Protein AF-0000000078188377 (afdb_homodimer)

Foldseek 3Di:
DPPPQLPAAAEKAEFPDAKEWEEEDPDVLQSLLVSLCSNNVHHYHYDYDDPPRPCQVVVCVVPVHRAPGWIADPRVRDIDGDSVVSSVCCCVPMGD/DPPPQLPAAAEKAEFPDAKEWEEEDPDPLQSLLVSLCSNHVHHYHYDYDDPPRPCQVVVCVVPVHRAPGWIADPRVRDIDGDSVVSSVCCCVPMGD

Secondary structure (DSSP, 8-state):
---STT-B---B---SS-EEEEE-TT-HHHHHHHHHHHHTT--EEEEE--BT-THHHHHHHHHSS--S-EEEETTTTEEE--HHHHHHHHHHHHB-/---STT-B---B---SS-EEEEE-TT-HHHHHHHHHHHHTT--EEEEE--BT-THHHHHHHHHSS--S-EEEETTTTEEE--HHHHHHHHHHHHB-

pLDDT: mean 91.44, std 11.75, range [30.7, 98.69]

Radius of gyration: 15.65 Å; Cα contacts (8 Å, |Δi|>4): 411; chains: 2; bounding box: 39×41×36 Å

Solvent-accessible surface area (backbone atoms only — not comparable to full-atom values): 9944 Å² total; per-residue (Å²): 128,91,66,61,69,16,41,45,50,42,66,45,57,77,64,96,51,59,32,34,36,35,30,37,66,70,37,71,47,27,46,55,38,49,24,52,36,23,14,41,42,47,42,27,32,38,43,39,43,19,49,90,32,72,49,42,56,52,42,21,70,73,70,74,43,80,66,69,27,30,41,38,33,78,83,79,66,49,67,48,58,52,40,68,56,47,44,51,47,50,46,71,72,25,52,107,127,93,66,60,70,15,38,45,50,43,66,47,58,76,65,95,51,61,32,36,35,36,31,36,67,69,37,72,49,25,44,56,38,48,25,51,38,24,15,41,42,47,42,28,34,38,41,39,42,18,49,90,31,72,48,44,56,53,42,20,70,74,70,74,44,80,67,69,25,30,41,38,32,78,82,79,65,51,67,48,58,51,39,70,55,46,45,51,48,49,46,70,73,26,52,106

Nearest PDB structures (foldseek):
  3qav-assembly1_A  TM=8.712E-01  e=2.833E-04  Laternula elliptica
  4e8e-assembly1_C  TM=8.560E-01  e=5.863E-04  Bombyx mori
  3grx-assembly1_A  TM=7.913E-01  e=4.263E-03  Escherichia coli
  4tr0-assembly2_B  TM=8.104E-01  e=1.076E-02  Alkaliphilus oremlandii OhILAs
  3zij-assembly2_B  TM=7.238E-01  e=1.312E-02  Bacillus cereus

Structure (mmCIF, N/CA/C/O backbone):
data_AF-0000000078188377-model_v1
#
loop_
_entity.id
_entity.type
_entity.pdbx_description
1 polymer 'GST N-terminal domain-containing protein'
#
loop_
_atom_site.group_PDB
_atom_site.id
_atom_site.type_symbol
_atom_site.label_atom_id
_atom_site.label_alt_id
_atom_site.label_comp_id
_atom_site.label_asym_id
_atom_site.label_entity_id
_atom_site.label_seq_id
_atom_site.pdbx_PDB_ins_code
_atom_site.Cartn_x
_atom_site.Cartn_y
_atom_site.Cartn_z
_atom_site.occupancy
_atom_site.B_iso_or_equiv
_atom_site.auth_seq_id
_atom_site.auth_comp_id
_atom_site.auth_asym_id
_atom_site.auth_atom_id
_atom_site.pdbx_PDB_model_num
ATOM 1 N N . MET A 1 1 ? 5.93 22.469 -7.59 1 31.11 1 MET A N 1
ATOM 2 C CA . MET A 1 1 ? 5.203 21.734 -8.617 1 31.11 1 MET A CA 1
ATOM 3 C C . MET A 1 1 ? 5.504 20.25 -8.547 1 31.11 1 MET A C 1
ATOM 5 O O . MET A 1 1 ? 6.613 19.812 -8.867 1 31.11 1 MET A O 1
ATOM 9 N N . HIS A 1 2 ? 5.34 19.562 -7.453 1 44.03 2 HIS A N 1
ATOM 10 C CA . HIS A 1 2 ? 5.887 18.297 -7 1 44.03 2 HIS A CA 1
ATOM 11 C C . HIS A 1 2 ? 5.559 17.172 -7.977 1 44.03 2 HIS A C 1
ATOM 13 O O . HIS A 1 2 ? 4.473 16.594 -7.922 1 44.03 2 HIS A O 1
ATOM 19 N N . LEU A 1 3 ? 5.824 17.344 -9.219 1 43.78 3 LEU A N 1
ATOM 20 C CA . LEU A 1 3 ? 5.43 16.75 -10.484 1 43.78 3 LEU A CA 1
ATOM 21 C C . LEU A 1 3 ? 5.785 15.258 -10.508 1 43.78 3 LEU A C 1
ATOM 23 O O . LEU A 1 3 ? 5.582 14.586 -11.523 1 43.78 3 LEU A O 1
ATOM 27 N N . ILE A 1 4 ? 6.809 14.758 -9.742 1 55.09 4 ILE A N 1
ATOM 28 C CA . ILE A 1 4 ? 7.496 13.594 -10.289 1 55.09 4 ILE A CA 1
ATOM 29 C C . ILE A 1 4 ? 6.645 12.344 -10.062 1 55.09 4 ILE A C 1
ATOM 31 O O . ILE A 1 4 ? 7.105 11.219 -10.289 1 55.09 4 ILE A O 1
ATOM 35 N N . GLN A 1 5 ? 5.484 12.5 -10.266 1 65.56 5 GLN A N 1
ATOM 36 C CA . GLN A 1 5 ? 4.422 11.508 -10.43 1 65.56 5 GLN A CA 1
ATOM 37 C C . GLN A 1 5 ? 4.793 10.188 -9.773 1 65.56 5 GLN A C 1
ATOM 39 O O . GLN A 1 5 ? 4.582 9.117 -10.352 1 65.56 5 GLN A O 1
ATOM 44 N N . GLY A 1 6 ? 5.586 10.312 -8.664 1 68.12 6 GLY A N 1
ATOM 45 C CA . GLY A 1 6 ? 5.91 9.102 -7.93 1 68.12 6 GLY A CA 1
ATOM 46 C C . GLY A 1 6 ? 6.941 8.242 -8.625 1 68.12 6 GLY A C 1
ATOM 47 O O . GLY A 1 6 ? 7.008 7.031 -8.391 1 68.12 6 GLY A O 1
ATOM 48 N N . SER A 1 7 ? 7.707 8.867 -9.422 1 73.75 7 SER A N 1
ATOM 49 C CA . SER A 1 7 ? 8.531 8.039 -10.289 1 73.75 7 SER A CA 1
ATOM 50 C C . SER A 1 7 ? 9.961 7.934 -9.766 1 73.75 7 SER A C 1
ATOM 52 O O . SER A 1 7 ? 10.672 6.977 -10.078 1 73.75 7 SER A O 1
ATOM 54 N N . SER A 1 8 ? 10.266 8.953 -8.883 1 84.56 8 SER A N 1
ATOM 55 C CA . SER A 1 8 ? 11.68 8.922 -8.516 1 84.56 8 SER A CA 1
ATOM 56 C C . SER A 1 8 ? 11.852 8.906 -7 1 84.56 8 SER A C 1
ATOM 58 O O . SER A 1 8 ? 11.094 9.547 -6.273 1 84.56 8 SER A O 1
ATOM 60 N N . TYR A 1 9 ? 12.992 8.336 -6.586 1 91.88 9 TYR A N 1
ATOM 61 C CA . TYR A 1 9 ? 13.336 8.188 -5.176 1 91.88 9 TYR A CA 1
ATOM 62 C C . TYR A 1 9 ? 13.836 9.508 -4.598 1 91.88 9 TYR A C 1
ATOM 64 O O . TYR A 1 9 ? 14.609 10.227 -5.238 1 91.88 9 TYR A O 1
ATOM 72 N N . ARG A 1 10 ? 13.367 9.82 -3.438 1 93 10 ARG A N 1
ATOM 73 C CA . ARG A 1 10 ? 13.852 10.906 -2.592 1 93 10 ARG A CA 1
ATOM 74 C C . ARG A 1 10 ? 14.242 10.391 -1.21 1 93 10 ARG A C 1
ATOM 76 O O . ARG A 1 10 ? 13.484 9.648 -0.578 1 93 10 ARG A O 1
ATOM 83 N N . PRO A 1 11 ? 15.461 10.781 -0.79 1 94.69 11 PRO A N 1
ATOM 84 C CA . PRO A 1 11 ? 15.883 10.312 0.533 1 94.69 11 PRO A CA 1
ATOM 85 C C . PRO A 1 11 ? 14.898 10.703 1.637 1 94.69 11 PRO A C 1
ATOM 87 O O . PRO A 1 11 ? 14.336 11.797 1.606 1 94.69 11 PRO A O 1
ATOM 90 N N . SER A 1 12 ? 14.742 9.773 2.555 1 96.56 12 SER A N 1
ATOM 91 C CA . SER A 1 12 ? 13.797 9.992 3.645 1 96.56 12 SER A CA 1
ATOM 92 C C . SER A 1 12 ? 14.289 9.352 4.941 1 96.56 12 SER A C 1
ATOM 94 O O . SER A 1 12 ? 15.195 8.516 4.922 1 96.56 12 SER A O 1
ATOM 96 N N . LYS A 1 13 ? 13.773 9.898 6.031 1 96.62 13 LYS A N 1
ATOM 97 C CA . LYS A 1 13 ? 13.906 9.227 7.32 1 96.62 13 LYS A CA 1
ATOM 98 C C . LYS A 1 13 ? 12.875 8.109 7.457 1 96.62 13 LYS A C 1
ATOM 100 O O . LYS A 1 13 ? 11.68 8.375 7.598 1 96.62 13 LYS A O 1
ATOM 105 N N . LEU A 1 14 ? 13.328 6.945 7.527 1 95.69 14 LEU A N 1
ATOM 106 C CA . LEU A 1 14 ? 12.398 5.824 7.551 1 95.69 14 LEU A CA 1
ATOM 107 C C . LEU A 1 14 ? 11.734 5.699 8.914 1 95.69 14 LEU A C 1
ATOM 109 O O . LEU A 1 14 ? 12.406 5.766 9.945 1 95.69 14 LEU A O 1
ATOM 113 N N . PRO A 1 15 ? 10.5 5.555 8.891 1 97.69 15 PRO A N 1
ATOM 114 C CA . PRO A 1 15 ? 9.805 5.367 10.164 1 97.69 15 PRO A CA 1
ATOM 115 C C . PRO A 1 15 ? 10.086 4.004 10.797 1 97.69 15 PRO A C 1
ATOM 117 O O . PRO A 1 15 ? 10.273 3.016 10.086 1 97.69 15 PRO A O 1
ATOM 120 N N . PRO A 1 16 ? 10.141 3.996 12.117 1 97.62 16 PRO A N 1
ATOM 121 C CA . PRO A 1 16 ? 10.352 2.713 12.797 1 97.62 16 PRO A CA 1
ATOM 122 C C . PRO A 1 16 ? 9.266 1.693 12.477 1 97.62 16 PRO A C 1
ATOM 124 O O . PRO A 1 16 ? 9.539 0.493 12.406 1 97.62 16 PRO A O 1
ATOM 127 N N . LYS A 1 17 ? 8.078 2.188 12.359 1 98 17 LYS A N 1
ATOM 128 C CA . LYS A 1 17 ? 6.941 1.351 11.992 1 98 17 LYS A CA 1
ATOM 129 C C . LYS A 1 17 ? 6.305 1.829 10.688 1 98 17 LYS A C 1
ATOM 131 O O . LYS A 1 17 ? 6.273 3.029 10.414 1 98 17 LYS A O 1
ATOM 136 N N . PRO A 1 18 ? 5.77 0.888 9.953 1 98.25 18 PRO A N 1
ATOM 137 C CA . PRO A 1 18 ? 5.098 1.334 8.727 1 98.25 18 PRO A CA 1
ATOM 138 C C . PRO A 1 18 ? 3.93 2.277 9.008 1 98.25 18 PRO A C 1
ATOM 140 O O . PRO A 1 18 ? 3.242 2.133 10.016 1 98.25 18 PRO A O 1
ATOM 143 N N . LEU A 1 19 ? 3.748 3.191 8.086 1 98.56 19 LEU A N 1
ATOM 144 C CA . LEU A 1 19 ? 2.551 4.023 8.125 1 98.56 19 LEU A CA 1
ATOM 145 C C . LEU A 1 19 ? 1.321 3.232 7.695 1 98.56 19 LEU A C 1
ATOM 147 O O . LEU A 1 19 ? 1.442 2.111 7.199 1 98.56 19 LEU A O 1
ATOM 151 N N . GLU A 1 20 ? 0.182 3.777 8.008 1 98.06 20 GLU A N 1
ATOM 152 C CA . GLU A 1 20 ? -1.069 3.178 7.551 1 98.06 20 GLU A CA 1
ATOM 153 C C . GLU A 1 20 ? -1.895 4.172 6.738 1 98.06 20 GLU A C 1
ATOM 155 O O . GLU A 1 20 ? -2.066 5.32 7.141 1 98.06 20 GLU A O 1
ATOM 160 N N . ILE A 1 21 ? -2.346 3.678 5.598 1 97.69 21 ILE A N 1
ATOM 161 C CA . ILE A 1 21 ? -3.141 4.535 4.723 1 97.69 21 ILE A CA 1
ATOM 162 C C . ILE A 1 21 ? -4.441 3.828 4.352 1 97.69 21 ILE A C 1
ATOM 164 O O . ILE A 1 21 ? -4.422 2.717 3.816 1 97.69 21 ILE A O 1
ATOM 168 N N . TRP A 1 22 ? -5.566 4.441 4.723 1 96.12 22 TRP A N 1
ATOM 169 C CA . TRP A 1 22 ? -6.859 4.051 4.176 1 96.12 22 TRP A CA 1
ATOM 170 C C . TRP A 1 22 ? -7.102 4.719 2.824 1 96.12 22 TRP A C 1
ATOM 172 O O . TRP A 1 22 ? -7.012 5.941 2.703 1 96.12 22 TRP A O 1
ATOM 182 N N . ALA A 1 23 ? -7.281 3.818 1.846 1 94.62 23 ALA A N 1
ATOM 183 C CA . ALA A 1 23 ? -7.324 4.359 0.491 1 94.62 23 ALA A CA 1
ATOM 184 C C . ALA A 1 23 ? -8.141 3.461 -0.435 1 94.62 23 ALA A C 1
ATOM 186 O O . ALA A 1 23 ? -8.594 2.389 -0.026 1 94.62 23 ALA A O 1
ATOM 187 N N . TYR A 1 24 ? -8.383 3.961 -1.652 1 88.75 24 TYR A N 1
ATOM 188 C CA . TYR A 1 24 ? -8.867 3.111 -2.734 1 88.75 24 TYR A CA 1
ATOM 189 C C . TYR A 1 24 ? -8.328 3.58 -4.078 1 88.75 24 TYR A C 1
ATOM 191 O O . TYR A 1 24 ? -8 4.758 -4.25 1 88.75 24 TYR A O 1
ATOM 199 N N . GLU A 1 25 ? -8.156 2.676 -5.023 1 87.81 25 GLU A N 1
ATOM 200 C CA . GLU A 1 25 ? -7.418 2.83 -6.27 1 87.81 25 GLU A CA 1
ATOM 201 C C . GLU A 1 25 ? -8.055 3.895 -7.16 1 87.81 25 GLU A C 1
ATOM 203 O O . GLU A 1 25 ? -7.348 4.664 -7.82 1 87.81 25 GLU A O 1
ATOM 208 N N . GLY A 1 26 ? -9.305 4.164 -7.16 1 85.69 26 GLY A N 1
ATOM 209 C CA . GLY A 1 26 ? -9.961 5.082 -8.07 1 85.69 26 GLY A CA 1
ATOM 210 C C . GLY A 1 26 ? -9.961 6.516 -7.582 1 85.69 26 GLY A C 1
ATOM 211 O O . GLY A 1 26 ? -10.43 7.418 -8.281 1 85.69 26 GLY A O 1
ATOM 212 N N . SER A 1 27 ? -9.383 6.789 -6.504 1 90.25 27 SER A N 1
ATOM 213 C CA . SER A 1 27 ? -9.383 8.133 -5.934 1 90.25 27 SER A CA 1
ATOM 214 C C . SER A 1 27 ? -8.148 8.914 -6.371 1 90.25 27 SER A C 1
ATOM 216 O O . SER A 1 27 ? -7.016 8.531 -6.062 1 90.25 27 SER A O 1
ATOM 218 N N . PRO A 1 28 ? -8.336 10.016 -7.082 1 93.25 28 PRO A N 1
ATOM 219 C CA . PRO A 1 28 ? -7.176 10.828 -7.449 1 93.25 28 PRO A CA 1
ATOM 220 C C . PRO A 1 28 ? -6.457 11.414 -6.238 1 93.25 28 PRO A C 1
ATOM 222 O O . PRO A 1 28 ? -5.262 11.703 -6.305 1 93.25 28 PRO A O 1
ATOM 225 N N . PHE A 1 29 ? -7.148 11.641 -5.176 1 94.62 29 PHE A N 1
ATOM 226 C CA . PHE A 1 29 ? -6.555 12.172 -3.953 1 94.62 29 PHE A CA 1
ATOM 227 C C . PHE A 1 29 ? -5.68 11.117 -3.279 1 94.62 29 PHE A C 1
ATOM 229 O O . PHE A 1 29 ? -4.609 11.438 -2.758 1 94.62 29 PHE A O 1
ATOM 236 N N . CYS A 1 30 ? -6.156 9.883 -3.273 1 95 30 CYS A N 1
ATOM 237 C CA . CYS A 1 30 ? -5.352 8.789 -2.752 1 95 30 CYS A CA 1
ATOM 238 C C . CYS A 1 30 ? -4.09 8.594 -3.586 1 95 30 CYS A C 1
ATOM 240 O O . CYS A 1 30 ? -3.033 8.258 -3.051 1 95 30 CYS A O 1
ATOM 242 N N . LYS A 1 31 ? -4.242 8.883 -4.836 1 93.75 31 LYS A N 1
ATOM 243 C CA . LYS A 1 31 ? -3.09 8.773 -5.727 1 93.75 31 LYS A CA 1
ATOM 244 C C . LYS A 1 31 ? -2.008 9.789 -5.355 1 93.75 31 LYS A C 1
ATOM 246 O O . LYS A 1 31 ? -0.822 9.453 -5.332 1 93.75 31 LYS A O 1
ATOM 251 N N . LEU A 1 32 ? -2.363 10.93 -5.066 1 94.75 32 LEU A N 1
ATOM 252 C CA . LEU A 1 32 ? -1.405 11.961 -4.684 1 94.75 32 LEU A CA 1
ATOM 253 C C . LEU A 1 32 ? -0.584 11.516 -3.477 1 94.75 32 LEU A C 1
ATOM 255 O O . LEU A 1 32 ? 0.639 11.672 -3.461 1 94.75 32 LEU A O 1
ATOM 259 N N . VAL A 1 33 ? -1.25 11.008 -2.533 1 96.81 33 VAL A N 1
ATOM 260 C CA . VAL A 1 33 ? -0.581 10.555 -1.317 1 96.81 33 VAL A CA 1
ATOM 261 C C . VAL A 1 33 ? 0.303 9.352 -1.63 1 96.81 33 VAL A C 1
ATOM 263 O O . VAL A 1 33 ? 1.445 9.273 -1.17 1 96.81 33 VAL A O 1
ATOM 266 N N . ARG A 1 34 ? -0.252 8.445 -2.416 1 95.12 34 ARG A N 1
ATOM 267 C CA . ARG A 1 34 ? 0.504 7.258 -2.799 1 95.12 34 ARG A CA 1
ATOM 268 C C . ARG A 1 34 ? 1.792 7.637 -3.521 1 95.12 34 ARG A C 1
ATOM 270 O O . ARG A 1 34 ? 2.846 7.047 -3.275 1 95.12 34 ARG A O 1
ATOM 277 N N . GLU A 1 35 ? 1.745 8.586 -4.371 1 94.31 35 GLU A N 1
ATOM 278 C CA . GLU A 1 35 ? 2.926 9.023 -5.113 1 94.31 35 GLU A CA 1
ATOM 279 C C . GLU A 1 35 ? 4.016 9.523 -4.168 1 94.31 35 GLU A C 1
ATOM 281 O O . GLU A 1 35 ? 5.195 9.203 -4.352 1 94.31 35 GLU A O 1
ATOM 286 N N . VAL A 1 36 ? 3.66 10.258 -3.158 1 95.5 36 VAL A N 1
ATOM 287 C CA . VAL A 1 36 ? 4.629 10.789 -2.199 1 95.5 36 VAL A CA 1
ATOM 288 C C . VAL A 1 36 ? 5.191 9.641 -1.356 1 95.5 36 VAL A C 1
ATOM 290 O O . VAL A 1 36 ? 6.398 9.586 -1.108 1 95.5 36 VAL A O 1
ATOM 293 N N . LEU A 1 37 ? 4.344 8.719 -0.947 1 96.12 37 LEU A N 1
ATOM 294 C CA . LEU A 1 37 ? 4.785 7.566 -0.174 1 96.12 37 LEU A CA 1
ATOM 295 C C . LEU A 1 37 ? 5.816 6.754 -0.951 1 96.12 37 LEU A C 1
ATOM 297 O O . LEU A 1 37 ? 6.805 6.289 -0.379 1 96.12 37 LEU A O 1
ATOM 301 N N . VAL A 1 38 ? 5.586 6.602 -2.227 1 93.12 38 VAL A N 1
ATOM 302 C CA . VAL A 1 38 ? 6.473 5.82 -3.084 1 93.12 38 VAL A CA 1
ATOM 303 C C . VAL A 1 38 ? 7.797 6.562 -3.266 1 93.12 38 VAL A C 1
ATOM 305 O O . VAL A 1 38 ? 8.867 5.965 -3.166 1 93.12 38 VAL A O 1
ATOM 308 N N . GLU A 1 39 ? 7.715 7.871 -3.498 1 93.31 39 GLU A N 1
ATOM 309 C CA . GLU A 1 39 ? 8.922 8.672 -3.711 1 93.31 39 GLU A CA 1
ATOM 310 C C . GLU A 1 39 ? 9.82 8.648 -2.482 1 93.31 39 GLU A C 1
ATOM 312 O O . GLU A 1 39 ? 11.047 8.547 -2.604 1 93.31 39 GLU A O 1
ATOM 317 N N . LEU A 1 40 ? 9.188 8.758 -1.384 1 95.69 40 LEU A N 1
ATOM 318 C CA . LEU A 1 40 ? 9.938 8.773 -0.134 1 95.69 40 LEU A CA 1
ATOM 319 C C . LEU A 1 40 ? 10.211 7.359 0.359 1 95.69 40 LEU A C 1
ATOM 321 O O . LEU A 1 40 ? 10.922 7.172 1.352 1 95.69 40 LEU A O 1
ATOM 325 N N . GLU A 1 41 ? 9.633 6.402 -0.316 1 95.38 41 GLU A N 1
ATOM 326 C CA . GLU A 1 41 ? 9.758 4.977 -0.025 1 95.38 41 GLU A CA 1
ATOM 327 C C . GLU A 1 41 ? 9.438 4.68 1.438 1 95.38 41 GLU A C 1
ATOM 329 O O . GLU A 1 41 ? 10.195 3.975 2.111 1 95.38 41 GLU A O 1
ATOM 334 N N . LEU A 1 42 ? 8.406 5.238 1.88 1 97.06 42 LEU A N 1
ATOM 335 C CA . LEU A 1 42 ? 7.914 4.973 3.227 1 97.06 42 LEU A CA 1
A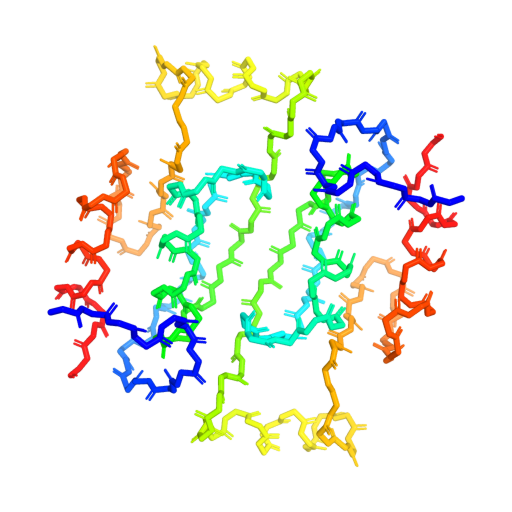TOM 336 C C . LEU A 1 42 ? 7.07 3.703 3.256 1 97.06 42 LEU A C 1
ATOM 338 O O . LEU A 1 42 ? 6.031 3.627 2.592 1 97.06 42 LEU A O 1
ATOM 342 N N . PRO A 1 43 ? 7.562 2.725 3.955 1 97.06 43 PRO A N 1
ATOM 343 C CA . PRO A 1 43 ? 6.707 1.542 4.051 1 97.06 43 PRO A CA 1
ATOM 344 C C . PRO A 1 43 ? 5.336 1.853 4.652 1 97.06 43 PRO A C 1
ATOM 346 O O . PRO A 1 43 ? 5.242 2.613 5.617 1 97.06 43 PRO A O 1
ATOM 349 N N . HIS A 1 44 ? 4.324 1.242 4.082 1 98.12 44 HIS A N 1
ATOM 350 C CA . HIS A 1 44 ? 2.988 1.581 4.559 1 98.12 44 HIS A CA 1
ATOM 351 C C . HIS A 1 44 ? 2.014 0.432 4.324 1 98.12 44 HIS A C 1
ATOM 353 O O . HIS A 1 44 ? 2.109 -0.275 3.318 1 98.12 44 HIS A O 1
ATOM 359 N N . LEU A 1 45 ? 1.202 0.305 5.277 1 98.06 45 LEU A N 1
ATOM 360 C CA . LEU A 1 45 ? 0.083 -0.626 5.191 1 98.06 45 LEU A CA 1
ATOM 361 C C . LEU A 1 45 ? -1.122 0.033 4.527 1 98.06 45 LEU A C 1
ATOM 363 O O . LEU A 1 45 ? -1.58 1.088 4.969 1 98.06 45 LEU A O 1
ATOM 367 N N . VAL A 1 46 ? -1.583 -0.597 3.48 1 97 46 VAL A N 1
ATOM 368 C CA . VAL A 1 46 ? -2.756 -0.071 2.789 1 97 46 VAL A CA 1
ATOM 369 C C . VAL A 1 46 ? -4.004 -0.82 3.248 1 97 46 VAL A C 1
ATOM 371 O O . VAL A 1 46 ? -4.055 -2.051 3.193 1 97 46 VAL A O 1
ATOM 374 N N . ARG A 1 47 ? -4.918 -0.086 3.775 1 94.75 47 ARG A N 1
ATOM 375 C CA . ARG A 1 47 ? -6.27 -0.558 4.055 1 94.75 47 ARG A CA 1
ATOM 376 C C . ARG A 1 47 ? -7.254 -0.051 3.006 1 94.75 47 ARG A C 1
ATOM 378 O O . ARG A 1 47 ? -7.637 1.119 3.023 1 94.75 47 ARG A O 1
ATOM 385 N N . CYS A 1 48 ? -7.691 -0.94 2.24 1 92.06 48 CYS A N 1
ATOM 386 C CA . CYS A 1 48 ? -8.5 -0.552 1.089 1 92.06 48 CYS A CA 1
ATOM 387 C C . CYS A 1 48 ? -9.969 -0.452 1.465 1 92.06 48 CYS A C 1
ATOM 389 O O . CYS A 1 48 ? -10.461 -1.237 2.275 1 92.06 48 CYS A O 1
ATOM 391 N N . CYS A 1 49 ? -10.578 0.492 0.938 1 91.44 49 CYS A N 1
ATOM 392 C CA . CYS A 1 49 ? -12.023 0.694 1.062 1 91.44 49 CYS A CA 1
ATOM 393 C C . CYS A 1 49 ? -12.641 1.054 -0.284 1 91.44 49 CYS A C 1
ATOM 395 O O . CYS A 1 49 ? -13.086 2.184 -0.484 1 91.44 49 CYS A O 1
ATOM 397 N N . ALA A 1 50 ? -12.664 0.074 -1.138 1 87.44 50 ALA A N 1
ATOM 398 C CA . ALA A 1 50 ? -13.18 0.284 -2.49 1 87.44 50 ALA A CA 1
ATOM 399 C C . ALA A 1 50 ? -14.656 0.646 -2.463 1 87.44 50 ALA A C 1
ATOM 401 O O . ALA A 1 50 ? -15.297 0.603 -1.409 1 87.44 50 ALA A O 1
ATOM 402 N N . ARG A 1 51 ? -15.133 1.066 -3.562 1 85.94 51 ARG A N 1
ATOM 403 C CA . ARG A 1 51 ? -16.547 1.401 -3.666 1 85.94 51 ARG A CA 1
ATOM 404 C C . ARG A 1 51 ? -17.422 0.208 -3.293 1 85.94 51 ARG A C 1
ATOM 406 O O . ARG A 1 51 ? -17.172 -0.916 -3.729 1 85.94 51 ARG A O 1
ATOM 413 N N . GLY A 1 52 ? -18.453 0.513 -2.391 1 87.06 52 GLY A N 1
ATOM 414 C CA . GLY A 1 52 ? -19.375 -0.529 -1.991 1 87.06 52 GLY A CA 1
ATOM 415 C C . GLY A 1 52 ? -18.875 -1.372 -0.835 1 87.06 52 GLY A C 1
ATOM 416 O O . GLY A 1 52 ? -19.578 -2.273 -0.365 1 87.06 52 GLY A O 1
ATOM 417 N N . SER A 1 53 ? -17.703 -1.108 -0.413 1 90.69 53 SER A N 1
ATOM 418 C CA . SER A 1 53 ? -17.094 -1.886 0.664 1 90.69 53 SER A CA 1
ATOM 419 C C . SER A 1 53 ? -17.781 -1.61 1.997 1 90.69 53 SER A C 1
ATOM 421 O O . SER A 1 53 ? -18.078 -0.46 2.32 1 90.69 53 SER A O 1
ATOM 423 N N . PRO A 1 54 ? -17.953 -2.588 2.779 1 88.81 54 PRO A N 1
ATOM 424 C CA . PRO A 1 54 ? -18.453 -2.373 4.145 1 88.81 54 PRO A CA 1
ATOM 425 C C . PRO A 1 54 ? -17.438 -1.638 5.023 1 88.81 54 PRO A C 1
ATOM 427 O O . PRO A 1 54 ? -17.812 -1.095 6.07 1 88.81 54 PRO A O 1
ATOM 430 N N . LYS A 1 55 ? -16.234 -1.63 4.605 1 89.88 55 LYS A N 1
ATOM 431 C CA . LYS A 1 55 ? -15.188 -0.99 5.395 1 89.88 55 LYS A CA 1
ATOM 432 C C . LYS A 1 55 ? -15.375 0.524 5.43 1 89.88 55 LYS A C 1
ATOM 434 O O . LYS A 1 55 ? -14.789 1.208 6.27 1 89.88 55 LYS A O 1
ATOM 439 N N . ARG A 1 56 ? -16.078 0.961 4.504 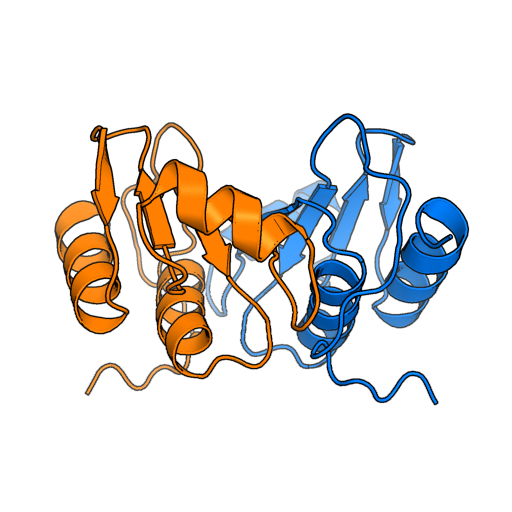1 88.31 56 ARG A N 1
ATOM 440 C CA . ARG A 1 56 ? -16.359 2.393 4.516 1 88.31 56 ARG A CA 1
ATOM 441 C C . ARG A 1 56 ? -17.078 2.801 5.793 1 88.31 56 ARG A C 1
ATOM 443 O O . ARG A 1 56 ? -16.812 3.865 6.355 1 88.31 56 ARG A O 1
ATOM 450 N N . GLN A 1 57 ? -17.938 1.933 6.254 1 90.5 57 GLN A N 1
ATOM 451 C CA . GLN A 1 57 ? -18.609 2.17 7.531 1 90.5 57 GLN A CA 1
ATOM 452 C C . GLN A 1 57 ? -17.625 2.082 8.695 1 90.5 57 GLN A C 1
ATOM 454 O O . GLN A 1 57 ? -17.719 2.848 9.656 1 90.5 57 GLN A O 1
ATOM 459 N N . MET A 1 58 ? -16.703 1.152 8.562 1 89.75 58 MET A N 1
ATOM 460 C C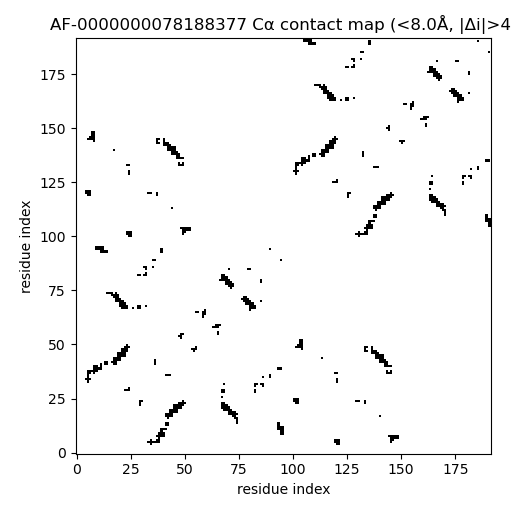A . MET A 1 58 ? -15.664 1.029 9.594 1 89.75 58 MET A CA 1
ATOM 461 C C . MET A 1 58 ? -14.852 2.316 9.703 1 89.75 58 MET A C 1
ATOM 463 O O . MET A 1 58 ? -14.555 2.77 10.812 1 89.75 58 MET A O 1
ATOM 467 N N . LEU A 1 59 ? -14.508 2.838 8.578 1 88.88 59 LEU A N 1
ATOM 468 C CA . LEU A 1 59 ? -13.75 4.082 8.578 1 88.88 59 LEU A CA 1
ATOM 469 C C . LEU A 1 59 ? -14.57 5.227 9.156 1 88.88 59 LEU A C 1
ATOM 471 O O . LEU A 1 59 ? -14.039 6.074 9.875 1 88.88 59 LEU A O 1
ATOM 475 N N . TYR A 1 60 ? -15.836 5.23 8.812 1 90.56 60 TYR A N 1
ATOM 476 C CA . TYR A 1 60 ? -16.734 6.23 9.375 1 90.56 60 TYR A CA 1
ATOM 477 C C . TYR A 1 60 ? -16.75 6.16 10.898 1 90.56 60 TYR A C 1
ATOM 479 O O . TYR A 1 60 ? -16.656 7.188 11.578 1 90.56 60 TYR A O 1
ATOM 487 N N . GLU A 1 61 ? -16.812 5 11.367 1 90.75 61 GLU A N 1
ATOM 488 C CA . GLU A 1 61 ? -16.844 4.809 12.812 1 90.75 61 GLU A CA 1
ATOM 489 C C . GLU A 1 61 ? -15.508 5.176 13.453 1 90.75 61 GLU A C 1
ATOM 491 O O . GLU A 1 61 ? -15.469 5.715 14.555 1 90.75 61 GLU A O 1
ATOM 496 N N . LYS A 1 62 ? -14.469 4.934 12.789 1 88.44 62 LYS A N 1
ATOM 497 C CA . LYS A 1 62 ? -13.117 5.207 13.281 1 88.44 62 LYS A CA 1
ATOM 498 C C . LYS A 1 62 ? -12.812 6.703 13.242 1 88.44 62 LYS A C 1
ATOM 500 O O . LYS A 1 62 ? -12.266 7.254 14.195 1 88.44 62 LYS A O 1
ATOM 505 N N . ALA A 1 63 ? -13.242 7.34 12.117 1 88.12 63 ALA A N 1
ATOM 506 C CA . ALA A 1 63 ? -12.742 8.688 11.867 1 88.12 63 ALA A CA 1
ATOM 507 C C . ALA A 1 63 ? -13.875 9.711 11.922 1 88.12 63 ALA A C 1
ATOM 509 O O . ALA A 1 63 ? -13.633 10.922 11.922 1 88.12 63 ALA A O 1
ATOM 510 N N . GLY A 1 64 ? -15.133 9.219 12.016 1 88.25 64 GLY A N 1
ATOM 511 C CA . GLY A 1 64 ? -16.281 10.094 12.133 1 88.25 64 GLY A CA 1
ATOM 512 C C . GLY A 1 64 ? -16.844 10.531 10.789 1 88.25 64 GLY A C 1
ATOM 513 O O . GLY A 1 64 ? -17.844 11.258 10.734 1 88.25 64 GLY A O 1
ATOM 514 N N . CYS A 1 65 ? -16.141 10.219 9.75 1 85.38 65 CYS A N 1
ATOM 515 C CA . CYS A 1 65 ? -16.562 10.484 8.383 1 85.38 65 CYS A CA 1
ATOM 516 C C . CYS A 1 65 ? -15.945 9.492 7.41 1 85.38 65 CYS A C 1
ATOM 518 O O . CYS A 1 65 ? -14.992 8.781 7.758 1 85.38 65 CYS A O 1
ATOM 520 N N . PHE A 1 66 ? -16.672 9.383 6.309 1 82.81 66 PHE A N 1
ATOM 521 C CA . PHE A 1 66 ? -16 8.625 5.254 1 82.81 66 PHE A CA 1
ATOM 522 C C . PHE A 1 66 ? -15.273 9.555 4.297 1 82.81 66 PHE A C 1
ATOM 524 O O . PHE A 1 66 ? -15.898 10.336 3.58 1 82.81 66 PHE A O 1
ATOM 531 N N . GLN A 1 67 ? -14 9.664 4.559 1 89.94 67 GLN A N 1
ATOM 532 C CA . GLN A 1 67 ? -13.094 10.422 3.699 1 89.94 67 GLN A CA 1
ATOM 533 C C . GLN A 1 67 ? -11.758 9.695 3.529 1 89.94 67 GLN A C 1
ATOM 535 O O . GLN A 1 67 ? -11.219 9.148 4.492 1 89.94 67 GLN A O 1
ATOM 540 N N . VAL A 1 68 ? -11.375 9.609 2.244 1 93.38 68 VAL A N 1
ATOM 541 C CA . VAL A 1 68 ? -10.047 9.062 1.962 1 93.38 68 VAL A CA 1
ATOM 542 C C . VAL A 1 68 ? -9.281 10.008 1.044 1 93.38 68 VAL A C 1
ATOM 544 O O . VAL A 1 68 ? -9.883 10.773 0.285 1 93.38 68 VAL A O 1
ATOM 547 N N . PRO A 1 69 ? -8.055 9.961 1.162 1 96.81 69 PRO A N 1
ATOM 548 C CA . PRO A 1 69 ? -7.16 9.148 1.995 1 96.81 69 PRO A CA 1
ATOM 549 C C . PRO A 1 69 ? -7.23 9.531 3.473 1 96.81 69 PRO A C 1
ATOM 551 O O . PRO A 1 69 ? -7.539 10.68 3.807 1 96.81 69 PRO A O 1
ATOM 554 N N . TYR A 1 70 ? -7.047 8.594 4.352 1 97.25 70 TYR A N 1
ATOM 555 C CA . TYR A 1 70 ? -6.879 8.781 5.789 1 97.25 70 TYR A CA 1
ATOM 556 C C . TYR A 1 70 ? -5.562 8.18 6.266 1 97.25 70 TYR A C 1
ATOM 558 O O . TYR A 1 70 ? -5.316 6.984 6.086 1 97.25 70 TYR A O 1
ATOM 566 N N . LEU A 1 71 ? -4.645 9.008 6.855 1 98.25 71 LEU A N 1
ATOM 567 C CA . LEU A 1 71 ? -3.318 8.594 7.305 1 98.25 71 LEU A CA 1
ATOM 568 C C . LEU A 1 71 ? -3.314 8.32 8.805 1 98.25 71 LEU A C 1
ATOM 570 O O . LEU A 1 71 ? -3.873 9.094 9.586 1 98.25 71 LEU A O 1
ATOM 574 N N . VAL A 1 72 ? -2.758 7.273 9.18 1 97.88 72 VAL A N 1
ATOM 575 C CA . VAL A 1 72 ? -2.408 6.969 10.562 1 97.88 72 VAL A CA 1
ATOM 576 C C . VAL A 1 72 ? -0.903 6.73 10.672 1 97.88 72 VAL A C 1
ATOM 578 O O . VAL A 1 72 ? -0.363 5.816 10.047 1 97.88 72 VAL A O 1
ATOM 581 N N . ASP A 1 73 ? -0.211 7.57 11.445 1 98.69 73 ASP A N 1
ATOM 582 C CA . ASP A 1 73 ? 1.216 7.395 11.695 1 98.69 73 ASP A CA 1
ATOM 583 C C . ASP A 1 73 ? 1.465 6.934 13.133 1 98.69 73 ASP A C 1
ATOM 585 O O . ASP A 1 73 ? 1.443 7.742 14.062 1 98.69 73 ASP A O 1
ATOM 589 N N . PRO A 1 74 ? 1.692 5.719 13.289 1 98.44 74 PRO A N 1
ATOM 590 C CA . PRO A 1 74 ? 1.884 5.211 14.648 1 98.44 74 PRO A CA 1
ATOM 591 C C . PRO A 1 74 ? 3.162 5.734 15.297 1 98.44 74 PRO A C 1
ATOM 593 O O . PRO A 1 74 ? 3.348 5.586 16.516 1 98.44 74 PRO A O 1
ATOM 596 N N . ASN A 1 75 ? 4.043 6.227 14.57 1 98.62 75 ASN A N 1
ATOM 597 C CA . ASN A 1 75 ? 5.328 6.691 15.086 1 98.62 75 ASN A CA 1
ATOM 598 C C . ASN A 1 75 ? 5.203 8.055 15.758 1 98.62 75 ASN A C 1
ATOM 600 O O . ASN A 1 75 ? 5.992 8.383 16.656 1 98.62 75 ASN A O 1
ATOM 604 N N . THR A 1 76 ? 4.219 8.844 15.367 1 98.31 76 THR A N 1
ATOM 605 C CA . THR A 1 76 ? 4.055 10.18 15.914 1 98.31 76 THR A CA 1
ATOM 606 C C . THR A 1 76 ? 2.695 10.328 16.594 1 98.31 76 THR A C 1
ATOM 608 O O . THR A 1 76 ? 2.451 11.305 17.297 1 98.31 76 THR A O 1
ATOM 611 N N . GLY A 1 77 ? 1.836 9.398 16.266 1 97.94 77 GLY A N 1
ATOM 612 C CA . GLY A 1 77 ? 0.49 9.469 16.812 1 97.94 77 GLY A CA 1
ATOM 613 C C . GLY A 1 77 ? -0.466 10.266 15.938 1 97.94 77 GLY A C 1
ATOM 614 O O . GLY A 1 77 ? -1.661 10.344 16.234 1 97.94 77 GLY A O 1
ATOM 615 N N . VAL A 1 78 ? -0.033 10.719 14.836 1 97.75 78 VAL A N 1
ATOM 616 C CA . VAL A 1 78 ? -0.829 11.57 13.953 1 97.75 78 VAL A CA 1
ATOM 617 C C . VAL A 1 78 ? -1.835 10.719 13.188 1 97.75 78 VAL A C 1
ATOM 619 O O . VAL A 1 78 ? -1.501 9.633 12.703 1 97.75 78 VAL A O 1
ATOM 622 N N . GLN A 1 79 ? -3.078 11.172 13.172 1 97.12 79 GLN A N 1
ATOM 623 C CA . GLN A 1 79 ? -4.152 10.711 12.305 1 97.12 79 GLN A CA 1
ATOM 624 C C . GLN A 1 79 ? -4.805 11.875 11.562 1 97.12 79 GLN A C 1
ATOM 626 O O . GLN A 1 79 ? -5.227 12.852 12.18 1 97.12 79 GLN A O 1
ATOM 631 N N . MET A 1 80 ? -4.848 11.734 10.234 1 96.5 80 MET A N 1
ATOM 632 C CA . MET A 1 80 ? -5.328 12.938 9.555 1 96.5 80 MET A CA 1
ATOM 633 C C . MET A 1 80 ? -5.938 12.586 8.203 1 96.5 80 MET A C 1
ATOM 635 O O . MET A 1 80 ? -5.652 11.523 7.645 1 96.5 80 MET A O 1
ATOM 639 N N . PHE A 1 81 ? -6.789 13.633 7.723 1 95.88 81 PHE A N 1
ATOM 640 C CA . PHE A 1 81 ? -7.398 13.602 6.398 1 95.88 81 PHE A CA 1
ATOM 641 C C . PHE A 1 81 ? -6.762 14.641 5.484 1 95.88 81 PHE A C 1
ATOM 643 O O . PHE A 1 81 ? -5.734 15.227 5.82 1 95.88 81 PHE A O 1
ATOM 650 N N . GLU A 1 82 ? -7.336 14.75 4.273 1 96.25 82 GLU A N 1
ATOM 651 C CA . GLU A 1 82 ? -6.98 15.75 3.268 1 96.25 82 GLU A CA 1
ATOM 652 C C . GLU A 1 82 ? -5.633 15.43 2.627 1 96.25 82 GLU A C 1
ATOM 654 O O . GLU A 1 82 ? -4.59 15.531 3.279 1 96.25 82 GLU A O 1
ATOM 659 N N . SER A 1 83 ? -5.699 15.109 1.395 1 97.38 83 SER A N 1
ATOM 660 C CA . SER A 1 83 ? -4.52 14.656 0.663 1 97.38 83 SER A CA 1
ATOM 661 C C . SER A 1 83 ? -3.412 15.703 0.698 1 97.38 83 SER A C 1
ATOM 663 O O . SER A 1 83 ? -2.244 15.367 0.915 1 97.38 83 SER A O 1
ATOM 665 N N . ALA A 1 84 ? -3.75 16.969 0.534 1 97.81 84 ALA A N 1
ATOM 666 C CA . ALA A 1 84 ? -2.734 18.016 0.533 1 97.81 84 ALA A CA 1
ATOM 667 C C . ALA A 1 84 ? -2.055 18.125 1.896 1 97.81 84 ALA A C 1
ATOM 669 O O . ALA A 1 84 ? -0.836 18.297 1.977 1 97.81 84 ALA A O 1
ATOM 670 N N . GLU A 1 85 ? -2.812 18.031 2.906 1 98.12 85 GLU A N 1
ATOM 671 C CA . GLU A 1 85 ? -2.262 18.094 4.258 1 98.12 85 GLU A CA 1
ATOM 672 C C . GLU A 1 85 ? -1.413 16.875 4.566 1 98.12 85 GLU A C 1
ATOM 674 O O . GLU A 1 85 ? -0.374 16.984 5.223 1 98.12 85 GLU A O 1
ATOM 679 N N . ILE A 1 86 ? -1.901 15.727 4.148 1 98.44 86 ILE A N 1
ATOM 680 C CA . ILE A 1 86 ? -1.142 14.492 4.324 1 98.44 86 ILE A CA 1
ATOM 681 C C . ILE A 1 86 ? 0.204 14.609 3.613 1 98.44 86 ILE A C 1
ATOM 683 O O . ILE A 1 86 ? 1.246 14.273 4.184 1 98.44 86 ILE A O 1
ATOM 687 N N . VAL A 1 87 ? 0.174 15.133 2.43 1 98 87 VAL A N 1
ATOM 688 C CA . VAL A 1 87 ? 1.398 15.289 1.651 1 98 87 VAL A CA 1
ATOM 689 C C . VAL A 1 87 ? 2.35 16.25 2.371 1 98 87 VAL A C 1
ATOM 691 O O . VAL A 1 87 ? 3.541 15.961 2.508 1 98 87 VAL A O 1
ATOM 694 N N . GLU A 1 88 ? 1.806 17.344 2.82 1 98.31 88 GLU A N 1
ATOM 695 C CA . GLU A 1 88 ? 2.617 18.312 3.564 1 98.31 88 GLU A CA 1
ATOM 696 C C . GLU A 1 88 ? 3.215 17.672 4.816 1 98.31 88 GLU A C 1
ATOM 698 O O . GLU A 1 88 ? 4.398 17.859 5.109 1 98.31 88 GLU A O 1
ATOM 703 N N . TYR A 1 89 ? 2.463 16.938 5.512 1 98.69 89 TYR A N 1
ATOM 704 C CA . TYR A 1 89 ? 2.9 16.266 6.73 1 98.69 89 TYR A CA 1
ATOM 705 C C . TYR A 1 89 ? 4.035 15.297 6.438 1 98.69 89 TYR A C 1
ATOM 707 O O . TYR A 1 89 ? 5.051 15.289 7.133 1 98.69 89 TYR A O 1
ATOM 715 N N . LEU A 1 90 ? 3.854 14.445 5.402 1 98.31 90 LEU A N 1
ATOM 716 C CA . LEU A 1 90 ? 4.852 13.445 5.039 1 98.31 90 LEU A CA 1
ATOM 717 C C . LEU A 1 90 ? 6.168 14.109 4.652 1 98.31 90 LEU A C 1
ATOM 719 O O . LEU A 1 90 ? 7.242 13.633 5.035 1 98.31 90 LEU A O 1
ATOM 723 N N . GLN A 1 91 ? 6.027 15.211 3.947 1 97.56 91 GLN A N 1
ATOM 724 C CA . GLN A 1 91 ? 7.227 15.945 3.553 1 97.56 91 GLN A CA 1
ATOM 725 C C . GLN A 1 91 ? 7.938 16.531 4.77 1 97.56 91 GLN A C 1
ATOM 727 O O . GLN A 1 91 ? 9.156 16.391 4.914 1 97.56 91 GLN A O 1
ATOM 732 N N . ALA A 1 92 ? 7.215 17.094 5.609 1 98.25 92 ALA A N 1
ATOM 733 C CA . ALA A 1 92 ? 7.781 17.781 6.773 1 98.25 92 ALA A CA 1
ATOM 734 C C . ALA A 1 92 ? 8.383 16.766 7.75 1 98.25 92 ALA A C 1
ATOM 736 O O . ALA A 1 92 ? 9.406 17.031 8.375 1 98.25 92 ALA A O 1
ATOM 737 N N . THR A 1 93 ? 7.793 15.656 7.852 1 98.44 93 THR A N 1
ATOM 738 C CA . THR A 1 93 ? 8.141 14.711 8.906 1 98.44 93 THR A CA 1
ATOM 739 C C . THR A 1 93 ? 9.242 13.766 8.438 1 98.44 93 THR A C 1
ATOM 741 O O . THR A 1 93 ? 10.125 13.398 9.219 1 98.44 93 THR A O 1
ATOM 744 N N . TYR A 1 94 ? 9.203 13.383 7.137 1 98.12 94 TYR A N 1
ATOM 745 C CA . TYR A 1 94 ? 10.031 12.234 6.773 1 98.12 94 TYR A CA 1
ATOM 746 C C . TYR A 1 94 ? 11 12.594 5.656 1 98.12 94 TYR A C 1
ATOM 748 O O . TYR A 1 94 ? 11.992 11.898 5.438 1 98.12 94 TYR A O 1
ATOM 756 N N . ALA A 1 95 ? 10.695 13.625 4.887 1 96.62 95 ALA A N 1
ATOM 757 C CA . ALA A 1 95 ? 11.602 13.945 3.785 1 96.62 95 ALA A CA 1
ATOM 758 C C . ALA A 1 95 ? 12.914 14.523 4.305 1 96.62 95 ALA A C 1
ATOM 760 O O . ALA A 1 95 ? 12.93 15.25 5.305 1 96.62 95 ALA A O 1
ATOM 761 N N . LEU A 1 96 ? 14.016 14.141 3.615 1 94 96 LEU A N 1
ATOM 762 C CA . LEU A 1 96 ? 15.328 14.688 3.967 1 94 96 LEU A CA 1
ATOM 763 C C . LEU A 1 96 ? 15.758 15.758 2.965 1 94 96 LEU A C 1
ATOM 765 O O . LEU A 1 96 ? 15.383 15.695 1.792 1 94 96 LEU A O 1
ATOM 769 N N . MET B 1 1 ? -12.289 -10.523 -18.578 1 30.7 1 MET B N 1
ATOM 770 C CA . MET B 1 1 ? -11.789 -9.188 -18.875 1 30.7 1 MET B CA 1
ATOM 771 C C . MET B 1 1 ? -11.734 -8.328 -17.625 1 30.7 1 MET B C 1
ATOM 773 O O . MET B 1 1 ? -12.773 -8 -17.047 1 30.7 1 MET B O 1
ATOM 777 N N . HIS B 1 2 ? -10.977 -8.641 -16.625 1 44.19 2 HIS B N 1
ATOM 778 C CA . HIS B 1 2 ? -10.984 -8.227 -15.219 1 44.19 2 HIS B CA 1
ATOM 779 C C . HIS B 1 2 ? -10.961 -6.703 -15.102 1 44.19 2 HIS B C 1
ATOM 781 O O . HIS B 1 2 ? -9.898 -6.086 -15.195 1 44.19 2 HIS B O 1
ATOM 787 N N . LEU B 1 3 ? -11.867 -6.004 -15.727 1 43.56 3 LEU B N 1
ATOM 788 C CA . LEU B 1 3 ? -12.078 -4.621 -16.141 1 43.56 3 LEU B CA 1
ATOM 789 C C . LEU B 1 3 ? -12.023 -3.686 -14.938 1 43.56 3 LEU B C 1
ATOM 791 O O . LEU B 1 3 ? -12.148 -2.467 -15.086 1 43.56 3 LEU B O 1
ATOM 795 N N . ILE B 1 4 ? -12.453 -4.066 -13.664 1 55.25 4 ILE B N 1
ATOM 796 C CA . ILE B 1 4 ? -13.047 -3.045 -12.805 1 55.25 4 ILE B CA 1
ATOM 797 C C . ILE B 1 4 ? -11.945 -2.238 -12.125 1 55.25 4 ILE B C 1
ATOM 799 O O . ILE B 1 4 ? -12.219 -1.412 -11.258 1 55.25 4 ILE B O 1
ATOM 803 N N . GLN B 1 5 ? -11.031 -1.938 -12.844 1 65.38 5 GLN B N 1
ATOM 804 C CA . GLN B 1 5 ? -9.961 -0.969 -12.648 1 65.38 5 GLN B CA 1
ATOM 805 C C . GLN B 1 5 ? -9.766 -0.652 -11.172 1 65.38 5 GLN B C 1
ATOM 807 O O . GLN B 1 5 ? -9.586 0.51 -10.797 1 65.38 5 GLN B O 1
ATOM 812 N N . GLY B 1 6 ? -10.062 -1.709 -10.336 1 68.06 6 GLY B N 1
ATOM 813 C CA . GLY B 1 6 ? -9.82 -1.52 -8.914 1 68.06 6 GLY B CA 1
ATOM 814 C C . GLY B 1 6 ? -10.844 -0.623 -8.25 1 68.06 6 GLY B C 1
ATOM 815 O O . GLY B 1 6 ? -10.57 -0.024 -7.207 1 68.06 6 GLY B O 1
ATOM 816 N N . SER B 1 7 ? -11.969 -0.593 -8.836 1 73.56 7 SER B N 1
ATOM 817 C CA . SER B 1 7 ? -12.891 0.439 -8.367 1 73.56 7 SER B CA 1
ATOM 818 C C . SER B 1 7 ? -13.953 -0.147 -7.449 1 73.56 7 SER B C 1
ATOM 820 O O . SER B 1 7 ? -14.547 0.568 -6.637 1 73.56 7 SER B O 1
ATOM 822 N N . SER B 1 8 ? -14.078 -1.509 -7.609 1 84.38 8 SER B N 1
ATOM 823 C CA . SER B 1 8 ? -15.203 -2.029 -6.832 1 84.38 8 SER B CA 1
ATOM 824 C C . SER B 1 8 ? -14.758 -3.162 -5.914 1 84.38 8 SER B C 1
ATOM 826 O O . SER B 1 8 ? -13.906 -3.971 -6.281 1 84.38 8 SER B O 1
ATOM 828 N N . TYR B 1 9 ? -15.508 -3.305 -4.82 1 91.69 9 TYR B N 1
ATOM 829 C CA . TYR B 1 9 ? -15.242 -4.309 -3.801 1 91.69 9 TYR B CA 1
ATOM 830 C C . TYR B 1 9 ? -15.711 -5.688 -4.25 1 91.69 9 TYR B C 1
ATOM 832 O O . TYR B 1 9 ? -16.797 -5.824 -4.82 1 91.69 9 TYR B O 1
ATOM 840 N N . ARG B 1 10 ? -14.883 -6.66 -4.023 1 92.88 10 ARG B N 1
ATOM 841 C CA . ARG B 1 10 ? -15.195 -8.078 -4.16 1 92.88 10 ARG B CA 1
ATOM 842 C C . ARG B 1 10 ? -14.906 -8.828 -2.861 1 92.88 10 ARG B C 1
ATOM 844 O O . ARG B 1 10 ? -13.844 -8.664 -2.266 1 92.88 10 ARG B O 1
ATOM 851 N N . PRO B 1 11 ? -15.914 -9.625 -2.438 1 94.62 11 PRO B N 1
ATOM 852 C CA . PRO B 1 11 ? -15.68 -10.359 -1.195 1 94.62 11 PRO B CA 1
ATOM 853 C C . PRO B 1 11 ? -14.438 -11.242 -1.256 1 94.62 11 PRO B C 1
ATOM 855 O O . PRO B 1 11 ? -14.141 -11.836 -2.299 1 94.62 11 PRO B O 1
ATOM 858 N N . SER B 1 12 ? -13.75 -11.273 -0.123 1 96.56 12 SER B N 1
ATOM 859 C CA . SER B 1 12 ? -12.508 -12.039 -0.054 1 96.56 12 SER B CA 1
ATOM 860 C C . SER B 1 12 ? -12.32 -12.664 1.324 1 96.56 12 SER B C 1
ATOM 862 O O . SER B 1 12 ? -12.992 -12.273 2.283 1 96.56 12 SER B O 1
ATOM 864 N N . LYS B 1 13 ? -11.516 -13.727 1.333 1 96.69 13 LYS B N 1
ATOM 865 C CA . LYS B 1 13 ? -11 -14.25 2.592 1 96.69 13 LYS B CA 1
ATOM 866 C C . LYS B 1 13 ? -9.805 -13.43 3.078 1 96.69 13 LYS B C 1
ATOM 868 O O . LYS B 1 13 ? -8.727 -13.484 2.486 1 96.69 13 LYS B O 1
ATOM 873 N N . LEU B 1 14 ? -9.969 -12.805 4.141 1 95.69 14 LEU B N 1
ATOM 874 C CA . LEU B 1 14 ? -8.914 -11.914 4.605 1 95.69 14 LEU B CA 1
ATOM 875 C C . LEU B 1 14 ? -7.754 -12.711 5.191 1 95.69 14 LEU B C 1
ATOM 877 O O . LEU B 1 14 ? -7.961 -13.633 5.98 1 95.69 14 LEU B O 1
ATOM 881 N N . PRO B 1 15 ? -6.629 -12.383 4.789 1 97.62 15 PRO B N 1
ATOM 882 C CA . PRO B 1 15 ? -5.465 -13.062 5.359 1 97.62 15 PRO B CA 1
ATOM 883 C C . PRO B 1 15 ? -5.219 -12.688 6.82 1 97.62 15 PRO B C 1
ATOM 885 O O . PRO B 1 15 ? -5.477 -11.547 7.219 1 97.62 15 PRO B O 1
ATOM 888 N N . PRO B 1 16 ? -4.746 -13.656 7.59 1 97.56 16 PRO B N 1
ATOM 889 C CA . PRO B 1 16 ? -4.43 -13.352 8.984 1 97.56 16 PRO B CA 1
ATOM 890 C C . PRO B 1 16 ? -3.383 -12.25 9.125 1 97.56 16 PRO B C 1
ATOM 892 O O . PRO B 1 16 ? -3.434 -11.453 10.07 1 97.56 16 PRO B O 1
ATOM 895 N N . LYS B 1 17 ? -2.461 -12.273 8.234 1 98 17 LYS B N 1
ATOM 896 C CA . LYS B 1 17 ? -1.425 -11.242 8.195 1 98 17 LYS B CA 1
ATOM 897 C C . LYS B 1 17 ? -1.456 -10.484 6.867 1 98 17 LYS B C 1
ATOM 899 O O . LYS B 1 17 ? -1.762 -11.062 5.824 1 98 17 LYS B O 1
ATOM 904 N N . PRO B 1 18 ? -1.081 -9.234 6.934 1 98.25 18 PRO B N 1
ATOM 905 C CA . PRO B 1 18 ? -1.045 -8.5 5.664 1 98.25 18 PRO B CA 1
ATOM 906 C C . PRO B 1 18 ? -0.062 -9.109 4.664 1 98.25 18 PRO B C 1
ATOM 908 O O . PRO B 1 18 ? 0.985 -9.625 5.059 1 98.25 18 PRO B O 1
ATOM 911 N N . LEU B 1 19 ? -0.433 -8.984 3.414 1 98.56 19 LEU B N 1
ATOM 912 C CA . LEU B 1 19 ? 0.502 -9.336 2.352 1 98.56 19 LEU B CA 1
ATOM 913 C C . LEU B 1 19 ? 1.584 -8.273 2.205 1 98.56 19 LEU B C 1
ATOM 915 O O . LEU B 1 19 ? 1.483 -7.191 2.795 1 98.56 19 LEU B O 1
ATOM 919 N N . GLU B 1 20 ? 2.637 -8.641 1.532 1 98.06 20 GLU B N 1
ATOM 920 C CA . GLU B 1 20 ? 3.693 -7.684 1.227 1 98.06 20 GLU B CA 1
ATOM 921 C C . GLU B 1 20 ? 3.932 -7.586 -0.277 1 98.06 20 GLU B C 1
ATOM 923 O O . GLU B 1 20 ? 4.043 -8.602 -0.961 1 98.06 20 GLU B O 1
ATOM 928 N N . ILE B 1 21 ? 3.977 -6.34 -0.729 1 97.69 21 ILE B N 1
ATOM 929 C CA . ILE B 1 21 ? 4.184 -6.113 -2.156 1 97.69 21 ILE B CA 1
ATOM 930 C C . ILE B 1 21 ? 5.34 -5.137 -2.361 1 97.69 21 ILE B C 1
ATOM 932 O O . ILE B 1 21 ? 5.316 -4.02 -1.836 1 97.69 21 ILE B O 1
ATOM 936 N N . TRP B 1 22 ? 6.375 -5.609 -3.041 1 96.25 22 TRP B N 1
ATOM 937 C CA . TRP B 1 22 ? 7.395 -4.707 -3.57 1 96.25 22 TRP B CA 1
ATOM 938 C C . TRP B 1 22 ? 6.957 -4.109 -4.902 1 96.25 22 TRP B C 1
ATOM 940 O O . TRP B 1 22 ? 6.609 -4.84 -5.832 1 96.25 22 TRP B O 1
ATOM 950 N N . ALA B 1 23 ? 6.891 -2.771 -4.848 1 94.75 23 ALA B N 1
ATOM 951 C CA . ALA B 1 23 ? 6.297 -2.127 -6.016 1 94.75 23 ALA B CA 1
ATOM 952 C C . ALA B 1 23 ? 6.824 -0.706 -6.188 1 94.75 23 ALA B C 1
ATOM 954 O O . ALA B 1 23 ? 7.582 -0.214 -5.348 1 94.75 23 ALA B O 1
ATOM 955 N N . TYR B 1 24 ? 6.488 -0.087 -7.336 1 88.94 24 TYR B N 1
ATOM 956 C CA . TYR B 1 24 ? 6.648 1.354 -7.504 1 88.94 24 TYR B CA 1
ATOM 957 C C . TYR B 1 24 ? 5.539 1.929 -8.375 1 88.94 24 TYR B C 1
ATOM 959 O O . TYR B 1 24 ? 4.965 1.22 -9.211 1 88.94 24 TYR B O 1
ATOM 967 N N . GLU B 1 25 ? 5.188 3.166 -8.172 1 88.06 25 GLU B N 1
ATOM 968 C CA . GLU B 1 25 ? 3.998 3.836 -8.688 1 88.06 25 GLU B CA 1
ATOM 969 C C . GLU B 1 25 ? 4.02 3.914 -10.211 1 88.06 25 GLU B C 1
ATOM 971 O O . GLU B 1 25 ? 2.984 3.762 -10.859 1 88.06 25 GLU B O 1
ATOM 976 N N . GLY B 1 26 ? 5.09 3.965 -10.906 1 85.69 26 GLY B N 1
ATOM 977 C CA . GLY B 1 26 ? 5.152 4.156 -12.344 1 85.69 26 GLY B CA 1
ATOM 978 C C . GLY B 1 26 ? 5.082 2.855 -13.125 1 85.69 26 GLY B C 1
ATOM 979 O O . GLY B 1 26 ? 5.062 2.863 -14.359 1 85.69 26 GLY B O 1
ATOM 980 N N . SER B 1 27 ? 4.934 1.781 -12.484 1 90.31 27 SER B N 1
ATOM 981 C CA . SER B 1 27 ? 4.906 0.485 -13.156 1 90.31 27 SER B CA 1
ATOM 982 C C . SER B 1 27 ? 3.48 0.061 -13.484 1 90.31 27 SER B C 1
ATOM 984 O O . SER B 1 27 ? 2.656 -0.118 -12.586 1 90.31 27 SER B O 1
ATOM 986 N N . PRO B 1 28 ? 3.174 -0.092 -14.758 1 93.25 28 PRO B N 1
ATOM 987 C CA . PRO B 1 28 ? 1.832 -0.569 -15.102 1 93.25 28 PRO B CA 1
ATOM 988 C C . PRO B 1 28 ? 1.555 -1.977 -14.578 1 93.25 28 PRO B C 1
ATOM 990 O O . PRO B 1 28 ? 0.396 -2.34 -14.359 1 93.25 28 PRO B O 1
ATOM 993 N N . PHE B 1 29 ? 2.549 -2.779 -14.43 1 94.69 29 PHE B N 1
ATOM 994 C CA . PHE B 1 29 ? 2.398 -4.133 -13.906 1 94.69 29 PHE B CA 1
ATOM 995 C C . PHE B 1 29 ? 2.072 -4.105 -12.422 1 94.69 29 PHE B C 1
ATOM 997 O O . PHE B 1 29 ? 1.261 -4.898 -11.938 1 94.69 29 PHE B O 1
ATOM 1004 N N . CYS B 1 30 ? 2.736 -3.209 -11.703 1 95 30 CYS B N 1
ATOM 1005 C CA . CYS B 1 30 ? 2.422 -3.025 -10.289 1 95 30 CYS B CA 1
ATOM 1006 C C . CYS B 1 30 ? 0.993 -2.525 -10.109 1 95 30 CYS B C 1
ATOM 1008 O O . CYS B 1 30 ? 0.317 -2.895 -9.148 1 95 30 CYS B O 1
ATOM 1010 N N . LYS B 1 31 ? 0.582 -1.768 -11.07 1 93.69 31 LYS B N 1
ATOM 1011 C CA . LYS B 1 31 ? -0.786 -1.258 -11.031 1 93.69 31 LYS B CA 1
ATOM 1012 C C . LYS B 1 31 ? -1.8 -2.393 -11.133 1 93.69 31 LYS B C 1
ATOM 1014 O O . LYS B 1 31 ? -2.797 -2.41 -10.414 1 93.69 31 LYS B O 1
ATOM 1019 N N . LEU B 1 32 ? -1.579 -3.281 -11.961 1 94.75 32 LEU B N 1
ATOM 1020 C CA . LEU B 1 32 ? -2.482 -4.414 -12.125 1 94.75 32 LEU B CA 1
ATOM 1021 C C . LEU B 1 32 ? -2.664 -5.16 -10.805 1 94.75 32 LEU B C 1
ATOM 1023 O O . LEU B 1 32 ? -3.789 -5.504 -10.43 1 94.75 32 LEU B O 1
ATOM 1027 N N . VAL B 1 33 ? -1.59 -5.398 -10.172 1 96.81 33 VAL B N 1
ATOM 1028 C CA . VAL B 1 33 ? -1.627 -6.117 -8.906 1 96.81 33 VAL B CA 1
ATOM 1029 C C . VAL B 1 33 ? -2.32 -5.262 -7.848 1 96.81 33 VAL B C 1
ATOM 1031 O O . VAL B 1 33 ? -3.15 -5.762 -7.082 1 96.81 33 VAL B O 1
ATOM 1034 N N . ARG B 1 34 ? -1.961 -3.988 -7.836 1 95.06 34 ARG B N 1
ATOM 1035 C CA . ARG B 1 34 ? -2.572 -3.072 -6.879 1 95.06 34 ARG B CA 1
ATOM 1036 C C . ARG B 1 34 ? -4.086 -3.033 -7.047 1 95.06 34 ARG B C 1
ATOM 1038 O O . ARG B 1 34 ? -4.828 -3.02 -6.062 1 95.06 34 ARG B O 1
ATOM 1045 N N . GLU B 1 35 ? -4.555 -3.025 -8.234 1 94.31 35 GLU B N 1
ATOM 1046 C CA . GLU B 1 35 ? -5.988 -2.992 -8.5 1 94.31 35 GLU B CA 1
ATOM 1047 C C . GLU B 1 35 ? -6.688 -4.211 -7.91 1 94.31 35 GLU B C 1
ATOM 1049 O O . GLU B 1 35 ? -7.762 -4.09 -7.312 1 94.31 35 GLU B O 1
ATOM 1054 N N . VAL B 1 36 ? -6.117 -5.371 -8.031 1 95.5 36 VAL B N 1
ATOM 1055 C CA . VAL B 1 36 ? -6.707 -6.594 -7.504 1 95.5 36 VAL B CA 1
ATOM 1056 C C . VAL B 1 36 ? -6.672 -6.57 -5.977 1 95.5 36 VAL B C 1
ATOM 1058 O O . VAL B 1 36 ? -7.648 -6.941 -5.32 1 95.5 36 VAL B O 1
ATOM 1061 N N . LEU B 1 37 ? -5.574 -6.109 -5.414 1 96.06 37 LEU B N 1
ATOM 1062 C CA . LEU B 1 37 ? -5.453 -6 -3.963 1 96.06 37 LEU B CA 1
ATOM 1063 C C . LEU B 1 37 ? -6.535 -5.094 -3.395 1 96.06 37 LEU B C 1
ATOM 1065 O O . LEU B 1 37 ? -7.113 -5.395 -2.346 1 96.06 37 LEU B O 1
ATOM 1069 N N . VAL B 1 38 ? -6.801 -4.012 -4.078 1 92.94 38 VAL B N 1
ATOM 1070 C CA . VAL B 1 38 ? -7.797 -3.039 -3.633 1 92.94 38 VAL B CA 1
ATOM 1071 C C . VAL B 1 38 ? -9.195 -3.639 -3.756 1 92.94 38 VAL B C 1
ATOM 1073 O O . VAL B 1 38 ? -10.008 -3.521 -2.836 1 92.94 38 VAL B O 1
ATOM 1076 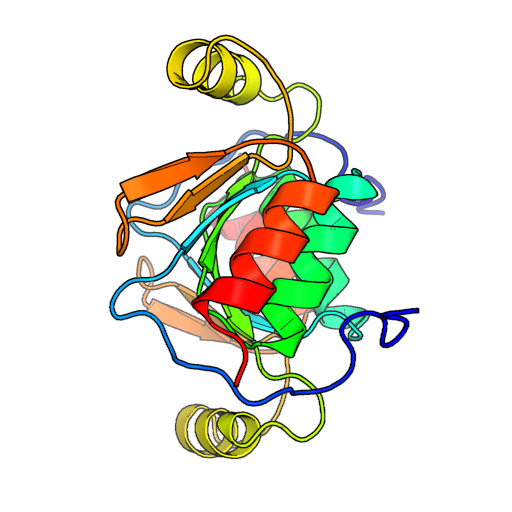N N . GLU B 1 39 ? -9.461 -4.305 -4.871 1 93.19 39 GLU B N 1
ATOM 1077 C CA . GLU B 1 39 ? -10.773 -4.895 -5.102 1 93.19 39 GLU B CA 1
ATOM 1078 C C . GLU B 1 39 ? -11.102 -5.949 -4.047 1 93.19 39 GLU B C 1
ATOM 1080 O O . GLU B 1 3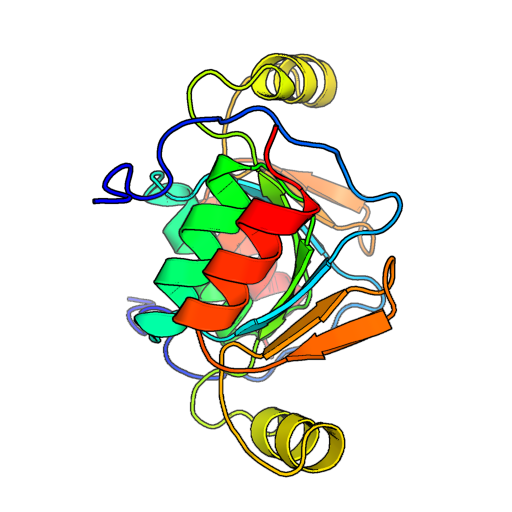9 ? -12.227 -6.02 -3.561 1 93.19 39 GLU B O 1
ATOM 1085 N N . LEU B 1 40 ? -10.109 -6.699 -3.766 1 95.56 40 LEU B N 1
ATOM 1086 C CA . LEU B 1 40 ? -10.297 -7.766 -2.789 1 95.56 40 LEU B CA 1
ATOM 1087 C C . LEU B 1 40 ? -10.094 -7.246 -1.37 1 95.56 40 LEU B C 1
ATOM 1089 O O . LEU B 1 40 ? -10.297 -7.98 -0.401 1 95.56 40 LEU B O 1
ATOM 1093 N N . GLU B 1 41 ? -9.656 -6.027 -1.269 1 95.31 41 GLU B N 1
ATOM 1094 C CA . GLU B 1 41 ? -9.391 -5.328 -0.016 1 95.31 41 GLU B CA 1
ATOM 1095 C C . GLU B 1 41 ? -8.469 -6.145 0.886 1 95.31 41 GLU B C 1
ATOM 1097 O O . GLU B 1 41 ? -8.75 -6.312 2.076 1 95.31 41 GLU B O 1
ATOM 1102 N N . LEU B 1 42 ? -7.469 -6.641 0.315 1 97.06 42 LEU B N 1
ATOM 1103 C CA . LEU B 1 42 ? -6.445 -7.363 1.061 1 97.06 42 LEU B CA 1
ATOM 1104 C C . LEU B 1 42 ? -5.434 -6.398 1.673 1 97.06 42 LEU B C 1
ATOM 1106 O O . LEU B 1 42 ? -4.746 -5.676 0.952 1 97.06 42 LEU B O 1
ATOM 1110 N N . PRO B 1 43 ? -5.422 -6.363 2.969 1 97.06 43 PRO B N 1
ATOM 1111 C CA . PRO B 1 43 ? -4.391 -5.5 3.549 1 97.06 43 PRO B CA 1
ATOM 1112 C C . PRO B 1 43 ? -2.982 -5.891 3.113 1 97.06 43 PRO B C 1
ATOM 1114 O O . PRO B 1 43 ? -2.656 -7.078 3.053 1 97.06 43 PRO B O 1
ATOM 1117 N N . HIS B 1 44 ? -2.18 -4.887 2.85 1 98.12 44 HIS B N 1
ATOM 1118 C CA . HIS B 1 44 ? -0.854 -5.207 2.336 1 98.12 44 HIS B CA 1
ATOM 1119 C C . HIS B 1 44 ? 0.146 -4.102 2.662 1 98.12 44 HIS B C 1
ATOM 1121 O O . HIS B 1 44 ? -0.207 -2.922 2.664 1 98.12 44 HIS B O 1
ATOM 1127 N N . LEU B 1 45 ? 1.282 -4.562 2.959 1 98 45 LEU B N 1
ATOM 1128 C CA . LEU B 1 45 ? 2.428 -3.678 3.15 1 98 45 LEU B CA 1
ATOM 1129 C C . LEU B 1 45 ? 3.127 -3.398 1.824 1 98 45 LEU B C 1
ATOM 1131 O O . LEU B 1 45 ? 3.52 -4.328 1.116 1 98 45 LEU B O 1
ATOM 1135 N N . VAL B 1 46 ? 3.242 -2.143 1.526 1 97.06 46 VAL B N 1
ATOM 1136 C CA . VAL B 1 46 ? 3.926 -1.761 0.295 1 97.06 46 VAL B CA 1
ATOM 1137 C C . VAL B 1 46 ? 5.371 -1.372 0.605 1 97.06 46 VAL B C 1
ATOM 1139 O O . VAL B 1 46 ? 5.621 -0.519 1.46 1 97.06 46 VAL B O 1
ATOM 1142 N N . ARG B 1 47 ? 6.262 -2.068 -0 1 94.75 47 ARG B N 1
ATOM 1143 C CA . ARG B 1 47 ? 7.676 -1.712 -0.033 1 94.75 47 ARG B CA 1
ATOM 1144 C C . ARG B 1 47 ? 8.055 -1.09 -1.373 1 94.75 47 ARG B C 1
ATOM 1146 O O . ARG B 1 47 ? 8.188 -1.796 -2.375 1 94.75 47 ARG B O 1
ATOM 1153 N N . CYS B 1 48 ? 8.305 0.139 -1.306 1 92.06 48 CYS B N 1
ATOM 1154 C CA . CYS B 1 48 ? 8.5 0.878 -2.549 1 92.06 48 CYS B CA 1
ATOM 1155 C C . CYS B 1 48 ? 9.953 0.814 -2.996 1 92.06 48 CYS B C 1
ATOM 1157 O O . CYS B 1 48 ? 10.867 0.831 -2.166 1 92.06 48 CYS B O 1
ATOM 1159 N N . CYS B 1 49 ? 10.117 0.689 -4.219 1 91.56 49 CYS B N 1
ATOM 1160 C CA . CYS B 1 49 ? 11.422 0.739 -4.867 1 91.56 49 CYS B CA 1
ATOM 1161 C C . CYS B 1 49 ? 11.375 1.614 -6.113 1 91.56 49 CYS B C 1
ATOM 1163 O O . CYS B 1 49 ? 11.492 1.113 -7.234 1 91.56 49 CYS B O 1
ATOM 1165 N N . ALA B 1 50 ? 11.242 2.883 -5.867 1 87.88 50 ALA B N 1
ATOM 1166 C CA . ALA B 1 50 ? 11.133 3.84 -6.965 1 87.88 50 ALA B CA 1
ATOM 1167 C C . ALA B 1 50 ? 12.398 3.859 -7.809 1 87.88 50 ALA B C 1
ATOM 1169 O O . ALA B 1 50 ? 13.398 3.229 -7.453 1 87.88 50 ALA B O 1
ATOM 1170 N N . ARG B 1 51 ? 12.312 4.473 -8.922 1 86.19 51 ARG B N 1
ATOM 1171 C CA . ARG B 1 51 ? 13.477 4.59 -9.789 1 86.19 51 ARG B CA 1
ATOM 1172 C C . ARG B 1 51 ? 14.641 5.262 -9.062 1 86.19 51 ARG B C 1
ATOM 1174 O O . ARG B 1 51 ? 14.453 6.273 -8.383 1 86.19 51 ARG B O 1
ATOM 1181 N N . GLY B 1 52 ? 15.859 4.59 -9.18 1 87.5 52 GLY B N 1
ATOM 1182 C CA . GLY B 1 52 ? 17.047 5.148 -8.562 1 87.5 52 GLY B CA 1
ATOM 1183 C C . GLY B 1 52 ? 17.219 4.758 -7.109 1 87.5 52 GLY B C 1
ATOM 1184 O O . GLY B 1 52 ? 18.203 5.137 -6.465 1 87.5 52 GLY B O 1
ATOM 1185 N N . SER B 1 53 ? 16.266 4.051 -6.602 1 90.88 53 SER B N 1
ATOM 1186 C CA . SER B 1 53 ? 16.297 3.656 -5.199 1 90.88 53 SER B CA 1
ATOM 1187 C C . SER B 1 53 ? 17.391 2.629 -4.938 1 90.88 53 SER B C 1
ATOM 1189 O O . SER B 1 53 ? 17.578 1.696 -5.723 1 90.88 53 SER B O 1
ATOM 1191 N N . PRO B 1 54 ? 18.062 2.734 -3.855 1 88.88 54 PRO B N 1
ATOM 1192 C CA . PRO B 1 54 ? 19 1.688 -3.457 1 88.88 54 PRO B CA 1
ATOM 1193 C C . PRO B 1 54 ? 18.312 0.373 -3.105 1 88.88 54 PRO B C 1
ATOM 1195 O O . PRO B 1 54 ? 18.953 -0.679 -3.07 1 88.88 54 PRO B O 1
ATOM 1198 N N . LYS B 1 55 ? 17.062 0.439 -2.867 1 90.06 55 LYS B N 1
ATOM 1199 C CA . LYS B 1 55 ? 16.312 -0.754 -2.479 1 90.06 55 LYS B CA 1
ATOM 1200 C C . LYS B 1 55 ? 16.219 -1.742 -3.637 1 90.06 55 LYS B C 1
ATOM 1202 O O . LYS B 1 55 ? 15.898 -2.914 -3.434 1 90.06 55 LYS B O 1
ATOM 1207 N N . ARG B 1 56 ? 16.391 -1.215 -4.75 1 88.75 56 ARG B N 1
ATOM 1208 C CA . ARG B 1 56 ? 16.391 -2.109 -5.902 1 88.75 56 ARG B CA 1
ATOM 1209 C C . ARG B 1 56 ? 17.469 -3.18 -5.773 1 88.75 56 ARG B C 1
ATOM 1211 O O . ARG B 1 56 ? 17.234 -4.34 -6.129 1 88.75 56 ARG B O 1
ATOM 1218 N N . GLN B 1 57 ? 18.578 -2.793 -5.223 1 90.81 57 GLN B N 1
ATOM 1219 C CA . GLN B 1 57 ? 19.641 -3.758 -4.949 1 90.81 57 GLN B CA 1
ATOM 1220 C C . GLN B 1 57 ? 19.234 -4.734 -3.854 1 90.81 57 GLN B C 1
ATOM 1222 O O . GLN B 1 57 ? 19.547 -5.922 -3.916 1 90.81 57 GLN B O 1
ATOM 1227 N N . MET B 1 58 ? 18.5 -4.203 -2.871 1 90.06 58 MET B N 1
ATOM 1228 C CA . MET B 1 58 ? 18 -5.062 -1.807 1 90.06 58 MET B CA 1
ATOM 1229 C C . MET B 1 58 ? 17.078 -6.141 -2.369 1 90.06 58 MET B C 1
ATOM 1231 O O . MET B 1 58 ? 17.156 -7.305 -1.973 1 90.06 58 MET B O 1
ATOM 1235 N N . LEU B 1 59 ? 16.234 -5.723 -3.244 1 89.38 59 LEU B N 1
ATOM 1236 C CA . LEU B 1 59 ? 15.312 -6.676 -3.855 1 89.38 59 LEU B CA 1
ATOM 1237 C C . LEU B 1 59 ? 16.062 -7.695 -4.699 1 89.38 59 LEU B C 1
ATOM 1239 O O . LEU B 1 59 ? 15.719 -8.883 -4.715 1 89.38 59 LEU B O 1
ATOM 1243 N N . TYR B 1 60 ? 17.078 -7.207 -5.387 1 91.06 60 TYR B N 1
ATOM 1244 C CA . TYR B 1 60 ? 17.922 -8.109 -6.168 1 91.06 60 TYR B CA 1
ATOM 1245 C C . TYR B 1 60 ? 18.531 -9.18 -5.277 1 91.06 60 TYR B C 1
ATOM 1247 O O . TYR B 1 60 ? 18.531 -10.359 -5.621 1 91.06 60 TYR B O 1
ATOM 1255 N N . GLU B 1 61 ? 19 -8.773 -4.191 1 91.06 61 GLU B N 1
ATOM 1256 C CA . GLU B 1 61 ? 19.641 -9.703 -3.264 1 91.06 61 GLU B CA 1
ATOM 1257 C C . GLU B 1 61 ? 18.609 -10.656 -2.654 1 91.06 61 GLU B C 1
ATOM 1259 O O . GLU B 1 61 ? 18.922 -11.828 -2.424 1 91.06 61 GLU B O 1
ATOM 1264 N N . LYS B 1 62 ? 17.469 -10.203 -2.43 1 88.69 62 LYS B N 1
ATOM 1265 C CA . LYS B 1 62 ? 16.391 -10.984 -1.826 1 88.69 62 LYS B CA 1
ATOM 1266 C C . LYS B 1 62 ? 15.82 -11.992 -2.82 1 88.69 62 LYS B C 1
ATOM 1268 O O . LYS B 1 62 ? 15.594 -13.156 -2.477 1 88.69 62 LYS B O 1
ATOM 1273 N N . ALA B 1 63 ? 15.648 -11.508 -4.082 1 88.62 63 ALA B N 1
ATOM 1274 C CA . ALA B 1 63 ? 14.852 -12.297 -5.012 1 88.62 63 ALA B CA 1
ATOM 1275 C C . ALA B 1 63 ? 15.703 -12.805 -6.176 1 88.62 63 ALA B C 1
ATOM 1277 O O . ALA B 1 63 ? 15.258 -13.641 -6.961 1 88.62 63 ALA B O 1
ATOM 1278 N N . GLY B 1 64 ? 16.969 -12.312 -6.266 1 88.88 64 GLY B N 1
ATOM 1279 C CA . GLY B 1 64 ? 17.875 -12.758 -7.301 1 88.88 64 GLY B CA 1
ATOM 1280 C C . GLY B 1 64 ? 17.781 -11.953 -8.578 1 88.88 64 GLY B C 1
ATOM 1281 O O . GLY B 1 64 ? 18.531 -12.188 -9.531 1 88.88 64 GLY B O 1
ATOM 1282 N N . CYS B 1 65 ? 16.781 -11.109 -8.641 1 86 65 CYS B N 1
ATOM 1283 C CA . CYS B 1 65 ? 16.578 -10.195 -9.766 1 86 65 CYS B CA 1
ATOM 1284 C C . CYS B 1 65 ? 15.828 -8.945 -9.32 1 86 65 CYS B C 1
ATOM 1286 O O . CYS B 1 65 ? 15.227 -8.93 -8.242 1 86 65 CYS B O 1
ATOM 1288 N N . PHE B 1 66 ? 16.094 -7.938 -10.125 1 83.5 66 PHE B N 1
ATOM 1289 C CA . PHE B 1 66 ? 15.211 -6.801 -9.891 1 83.5 66 PHE B CA 1
ATOM 1290 C C . PHE B 1 66 ? 14 -6.848 -10.82 1 83.5 66 PHE B C 1
ATOM 1292 O O . PHE B 1 66 ? 14.148 -6.711 -12.039 1 83.5 66 PHE B O 1
ATOM 1299 N N . GLN B 1 67 ? 12.922 -7.328 -10.258 1 90.56 67 GLN B N 1
ATOM 1300 C CA . GLN B 1 67 ? 11.625 -7.359 -10.938 1 90.56 67 GLN B CA 1
ATOM 1301 C C . GLN B 1 67 ? 10.492 -7.016 -9.977 1 90.56 67 GLN B C 1
ATOM 1303 O O . GLN B 1 67 ? 10.484 -7.469 -8.836 1 90.56 67 GLN B O 1
ATOM 1308 N N . VAL B 1 68 ? 9.648 -6.105 -10.492 1 93.62 68 VAL B N 1
ATOM 1309 C CA . VAL B 1 68 ? 8.453 -5.785 -9.719 1 93.62 68 VAL B CA 1
ATOM 1310 C C . VAL B 1 68 ? 7.223 -5.879 -10.617 1 93.62 68 VAL B C 1
ATOM 1312 O O . VAL B 1 68 ? 7.32 -5.711 -11.836 1 93.62 68 VAL B O 1
ATOM 1315 N N . PRO B 1 69 ? 6.172 -6.152 -10.031 1 96.94 69 PRO B N 1
ATOM 1316 C CA . PRO B 1 69 ? 5.848 -6.398 -8.625 1 96.94 69 PRO B CA 1
ATOM 1317 C C . PRO B 1 69 ? 6.418 -7.719 -8.109 1 96.94 69 PRO B C 1
ATOM 1319 O O . PRO B 1 69 ? 6.613 -8.656 -8.891 1 96.94 69 PRO B O 1
ATOM 1322 N N . TYR B 1 70 ? 6.789 -7.781 -6.871 1 97.38 70 TYR B N 1
ATOM 1323 C CA . TYR B 1 70 ? 7.176 -8.984 -6.141 1 97.38 70 TYR B CA 1
ATOM 1324 C C . TYR B 1 70 ? 6.289 -9.188 -4.918 1 97.38 70 TYR B C 1
ATOM 1326 O O . TYR B 1 70 ? 6.215 -8.32 -4.047 1 97.38 70 TYR B O 1
ATOM 1334 N N . LEU B 1 71 ? 5.531 -10.32 -4.84 1 98.31 71 LEU B N 1
ATOM 1335 C CA . LEU B 1 71 ? 4.59 -10.633 -3.768 1 98.31 71 LEU B CA 1
ATOM 1336 C C . LEU B 1 71 ? 5.227 -11.547 -2.73 1 98.31 71 LEU B C 1
ATOM 1338 O O . LEU B 1 71 ? 5.895 -12.523 -3.086 1 98.31 71 LEU B O 1
ATOM 1342 N N . VAL B 1 72 ? 5.078 -11.242 -1.533 1 97.94 72 VAL B N 1
ATOM 1343 C CA . VAL B 1 72 ? 5.367 -12.125 -0.404 1 97.94 72 VAL B CA 1
ATOM 1344 C C . VAL B 1 72 ? 4.105 -12.336 0.425 1 97.94 72 VAL B C 1
ATOM 1346 O O . VAL B 1 72 ? 3.539 -11.375 0.96 1 97.94 72 VAL B O 1
ATOM 1349 N N . ASP B 1 73 ? 3.627 -13.586 0.504 1 98.69 73 ASP B N 1
ATOM 1350 C CA . ASP B 1 73 ? 2.477 -13.922 1.338 1 98.69 73 ASP B CA 1
ATOM 1351 C C . ASP B 1 73 ? 2.906 -14.719 2.568 1 98.69 73 ASP B C 1
ATOM 1353 O O . ASP B 1 73 ? 3.141 -15.93 2.482 1 98.69 73 ASP B O 1
ATOM 1357 N N . 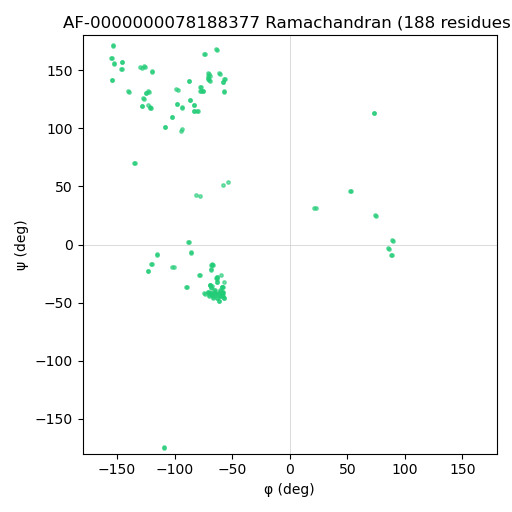PRO B 1 74 ? 2.982 -14.078 3.637 1 98.44 74 PRO B N 1
ATOM 1358 C CA . PRO B 1 74 ? 3.441 -14.773 4.84 1 98.44 74 PRO B CA 1
ATOM 1359 C C . PRO B 1 74 ? 2.451 -15.836 5.32 1 98.44 74 PRO B C 1
ATOM 1361 O O . PRO B 1 74 ? 2.787 -16.656 6.172 1 98.44 74 PRO B O 1
ATOM 1364 N N . ASN B 1 75 ? 1.287 -15.797 4.898 1 98.62 75 ASN B N 1
ATOM 1365 C CA . ASN B 1 75 ? 0.245 -16.703 5.348 1 98.62 75 ASN B CA 1
ATOM 1366 C C . ASN B 1 75 ? 0.366 -18.078 4.676 1 98.62 75 ASN B C 1
ATOM 1368 O O . ASN B 1 75 ? -0.064 -19.078 5.23 1 98.62 75 ASN B O 1
ATOM 1372 N N . THR B 1 76 ? 0.949 -18.109 3.494 1 98.31 76 THR B N 1
ATOM 1373 C CA . THR B 1 76 ? 1.062 -19.359 2.746 1 98.31 76 THR B CA 1
ATOM 1374 C C . THR B 1 76 ? 2.527 -19.703 2.482 1 98.31 76 THR B C 1
ATOM 1376 O O . THR B 1 76 ? 2.846 -20.812 2.07 1 98.31 76 THR B O 1
ATOM 1379 N N . GLY B 1 77 ? 3.344 -18.688 2.643 1 97.88 77 GLY B N 1
ATOM 1380 C CA . GLY B 1 77 ? 4.758 -18.875 2.363 1 97.88 77 GLY B CA 1
ATOM 1381 C C . GLY B 1 77 ? 5.125 -18.594 0.921 1 97.88 77 GLY B C 1
ATOM 1382 O O . GLY B 1 77 ? 6.301 -18.625 0.554 1 97.88 77 GLY B O 1
ATOM 1383 N N . VAL B 1 78 ? 4.211 -18.156 0.145 1 97.75 78 VAL B N 1
ATOM 1384 C CA . VAL B 1 78 ? 4.422 -17.922 -1.279 1 97.75 78 VAL B CA 1
ATOM 1385 C C . VAL B 1 78 ? 5.188 -16.609 -1.478 1 97.75 78 VAL B C 1
ATOM 1387 O O . VAL B 1 78 ? 4.902 -15.609 -0.813 1 97.75 78 VAL B O 1
ATOM 1390 N N . GLN B 1 79 ? 6.215 -16.656 -2.297 1 97.19 79 GLN B N 1
ATOM 1391 C CA . GLN B 1 79 ? 6.934 -15.523 -2.861 1 97.19 79 GLN B CA 1
ATOM 1392 C C . GLN B 1 79 ? 7.008 -15.625 -4.383 1 97.19 79 GLN B C 1
ATOM 1394 O O . G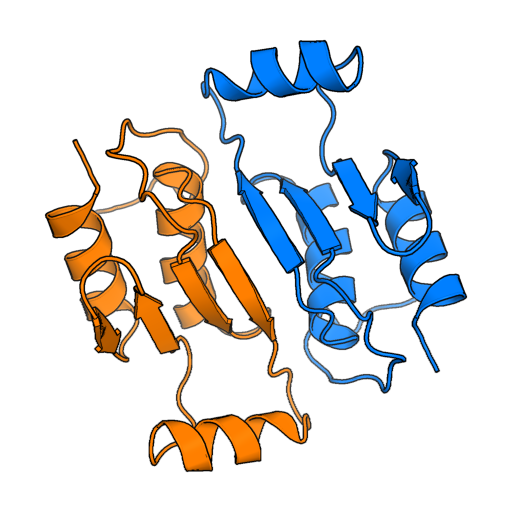LN B 1 79 ? 7.457 -16.641 -4.922 1 97.19 79 GLN B O 1
ATOM 1399 N N . MET B 1 80 ? 6.547 -14.555 -5.043 1 96.62 80 MET B N 1
ATOM 1400 C CA . MET B 1 80 ? 6.488 -14.75 -6.488 1 96.62 80 MET B CA 1
ATOM 1401 C C . MET B 1 80 ? 6.57 -13.422 -7.227 1 96.62 80 MET B C 1
ATOM 1403 O O . MET B 1 80 ? 6.289 -12.367 -6.648 1 96.62 80 MET B O 1
ATOM 1407 N N . PHE B 1 81 ? 6.953 -13.594 -8.594 1 96 81 PHE B N 1
ATOM 1408 C CA . PHE B 1 81 ? 6.98 -12.484 -9.539 1 96 81 PHE B CA 1
ATOM 1409 C C . PHE B 1 81 ? 5.855 -12.609 -10.562 1 96 81 PHE B C 1
ATOM 1411 O O . PHE B 1 81 ? 4.953 -13.438 -10.398 1 96 81 PHE B O 1
ATOM 1418 N N . GLU B 1 82 ? 5.867 -11.695 -11.547 1 96.38 82 GLU B N 1
ATOM 1419 C CA . GLU B 1 82 ? 4.965 -11.68 -12.688 1 96.38 82 GLU B CA 1
ATOM 1420 C C . GLU B 1 82 ? 3.559 -11.25 -12.281 1 96.38 82 GLU B C 1
ATOM 1422 O O . GLU B 1 82 ? 2.865 -11.984 -11.57 1 96.38 82 GLU B O 1
ATOM 1427 N N . SER B 1 83 ? 3.18 -10.141 -12.758 1 97.5 83 SER B N 1
ATOM 1428 C CA . SER B 1 83 ? 1.915 -9.523 -12.367 1 97.5 83 SER B CA 1
ATOM 1429 C C . SER B 1 83 ? 0.735 -10.438 -12.68 1 97.5 83 SER B C 1
ATOM 1431 O O . SER B 1 83 ? -0.169 -10.594 -11.852 1 97.5 83 SER B O 1
ATOM 1433 N N . ALA B 1 84 ? 0.742 -11.086 -13.828 1 97.88 84 ALA B N 1
ATOM 1434 C CA . ALA B 1 84 ? -0.368 -11.961 -14.195 1 97.88 84 ALA B CA 1
ATOM 1435 C C 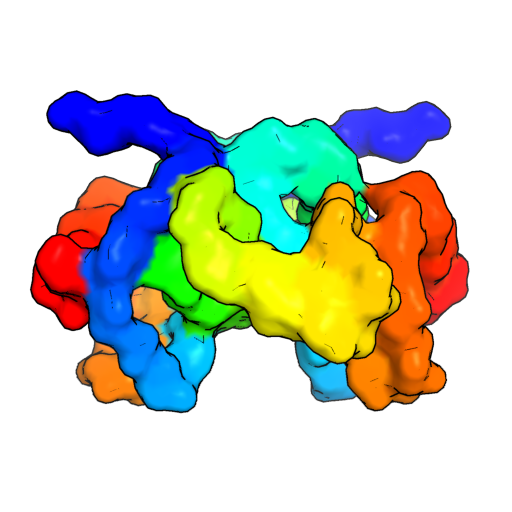. ALA B 1 84 ? -0.462 -13.148 -13.25 1 97.88 84 ALA B C 1
ATOM 1437 O O . ALA B 1 84 ? -1.559 -13.547 -12.852 1 97.88 84 ALA B O 1
ATOM 1438 N N . GLU B 1 85 ? 0.636 -13.695 -12.922 1 98.19 85 GLU B N 1
ATOM 1439 C CA . GLU B 1 85 ? 0.659 -14.828 -12 1 98.19 85 GLU B CA 1
ATOM 1440 C C . GLU B 1 85 ? 0.247 -14.406 -10.594 1 98.19 85 GLU B C 1
ATOM 1442 O O . GLU B 1 85 ? -0.45 -15.141 -9.898 1 98.19 85 GLU B O 1
ATOM 1447 N N . ILE B 1 86 ? 0.743 -13.266 -10.18 1 98.44 86 ILE B N 1
ATOM 1448 C CA . ILE B 1 86 ? 0.361 -12.727 -8.875 1 98.44 86 ILE B CA 1
ATOM 1449 C C . ILE B 1 86 ? -1.152 -12.531 -8.828 1 98.44 86 ILE B C 1
ATOM 1451 O O . ILE B 1 86 ? -1.803 -12.922 -7.852 1 98.44 86 ILE B O 1
ATOM 1455 N N . VAL B 1 87 ? -1.688 -12 -9.883 1 98 87 VAL B N 1
ATOM 1456 C CA . VAL B 1 87 ? -3.125 -11.758 -9.945 1 98 87 VAL B CA 1
ATOM 1457 C C . VAL B 1 87 ? -3.877 -13.086 -9.867 1 98 87 VAL B C 1
ATOM 1459 O O . VAL B 1 87 ? -4.844 -13.219 -9.117 1 98 87 VAL B O 1
ATOM 1462 N N . GLU B 1 88 ? -3.414 -14.031 -10.641 1 98.31 88 GLU B N 1
ATOM 1463 C CA . GLU B 1 88 ? -4.035 -15.352 -10.609 1 98.31 88 GLU B CA 1
ATOM 1464 C C . GLU B 1 88 ? -3.961 -15.969 -9.211 1 98.31 88 GLU B C 1
ATOM 1466 O O . GLU B 1 88 ? -4.945 -16.516 -8.719 1 98.31 88 GLU B O 1
ATOM 1471 N N . TYR B 1 89 ? -2.863 -15.867 -8.594 1 98.69 89 TYR B N 1
ATOM 1472 C CA . TYR B 1 89 ? -2.652 -16.406 -7.25 1 98.69 89 TYR B CA 1
ATOM 1473 C C . TYR B 1 89 ? -3.605 -15.75 -6.254 1 98.69 89 TYR B C 1
ATOM 1475 O O . TYR B 1 89 ? -4.246 -16.438 -5.457 1 98.69 89 TYR B O 1
ATOM 1483 N N . LEU B 1 90 ? -3.691 -14.406 -6.273 1 98.31 90 LEU B N 1
ATOM 1484 C CA . LEU B 1 90 ? -4.547 -13.664 -5.352 1 98.31 90 LEU B CA 1
ATOM 1485 C C . LEU B 1 90 ? -6.008 -14.055 -5.527 1 98.31 90 LEU B C 1
ATOM 1487 O O . LEU B 1 90 ? -6.734 -14.227 -4.547 1 98.31 90 LEU B O 1
ATOM 1491 N N . GLN B 1 91 ? -6.363 -14.234 -6.777 1 97.56 91 GLN B N 1
ATOM 1492 C CA . GLN B 1 91 ? -7.738 -14.641 -7.055 1 97.56 91 GLN B CA 1
ATOM 1493 C C . GLN B 1 91 ? -8.008 -16.047 -6.535 1 97.56 91 GLN B C 1
ATOM 1495 O O . GLN B 1 91 ? -9.016 -16.281 -5.867 1 97.56 91 GLN B O 1
ATOM 1500 N N . ALA B 1 92 ? -7.137 -16.906 -6.789 1 98.25 92 ALA B N 1
ATOM 1501 C CA . ALA B 1 92 ? -7.312 -18.312 -6.41 1 98.25 92 ALA B CA 1
ATOM 1502 C C . ALA B 1 92 ? -7.281 -18.469 -4.895 1 98.25 92 ALA B C 1
ATOM 1504 O O . ALA B 1 92 ? -8.016 -19.297 -4.34 1 98.25 92 ALA B O 1
ATOM 1505 N N . THR B 1 93 ? -6.5 -17.719 -4.262 1 98.44 93 THR B N 1
ATOM 1506 C CA . THR B 1 93 ? -6.223 -17.938 -2.846 1 98.44 93 THR B CA 1
ATOM 1507 C C . THR B 1 93 ? -7.215 -17.188 -1.975 1 98.44 93 THR B C 1
ATOM 1509 O O . THR B 1 93 ? -7.633 -17.672 -0.923 1 98.44 93 THR B O 1
ATOM 1512 N N . TYR B 1 94 ? -7.625 -15.969 -2.426 1 98.12 94 TYR B N 1
ATOM 1513 C CA . TYR B 1 94 ? -8.297 -15.109 -1.46 1 98.12 94 TYR B CA 1
ATOM 1514 C C . TYR B 1 94 ? -9.68 -14.711 -1.955 1 98.12 94 TYR B C 1
ATOM 1516 O O . TYR B 1 94 ? -10.523 -14.273 -1.169 1 98.12 94 TYR B O 1
ATOM 1524 N N . ALA B 1 95 ? -9.906 -14.758 -3.25 1 96.69 95 ALA B N 1
ATOM 1525 C CA . ALA B 1 95 ? -11.219 -14.328 -3.738 1 96.69 95 ALA B CA 1
ATOM 1526 C C . ALA B 1 95 ? -12.305 -15.336 -3.354 1 96.69 95 ALA B C 1
ATOM 1528 O O . ALA B 1 95 ? -12.055 -16.547 -3.318 1 96.69 95 ALA B O 1
ATOM 1529 N N . LEU B 1 96 ? -13.492 -14.766 -3.021 1 94.12 96 LEU B N 1
ATOM 1530 C CA . LEU B 1 96 ? -14.633 -15.625 -2.711 1 94.12 96 LEU B CA 1
ATOM 1531 C C . LEU B 1 96 ? -15.617 -15.672 -3.879 1 94.12 96 LEU B C 1
ATOM 1533 O O . LEU B 1 96 ? -15.727 -14.703 -4.637 1 94.12 96 LEU B O 1
#

Sequence (192 aa):
MHLIQGSSYRPSKLPPKPLEIWAYEGSPFCKLVREVLVELELPHLVRCCARGSPKRQMLYEKAGCFQVPYLVDPNTGVQMFESAEIVEYLQATYALMHLIQGSSYRPSKLPPKPLEIWAYEGSPFCKLVREVLVELELPHLVRCCARGSPKRQMLYEKAGCFQVPYLVDPNTGVQMFESAEIVEYLQATYAL

InterPro domains:
  IPR004045 Glutathione S-transferase, N-terminal [PF13417] (24-95)
  IPR004045 Glutathione S-transferase, N-terminal [PS50404] (17-96)
  IPR036249 Thioredoxin-like superfamily [SSF52833] (18-95)

Organism: Punica granatum (NCBI:txid22663)